Protein AF-A0AAU3UYR4-F1 (afdb_monomer)

Nearest PDB structures (foldseek):
  7ljf-assembly1_F  TM=2.074E-01  e=1.819E+00  Mycobacterium tuberculosis

Solvent-accessible surface area (backbone atoms only — not comparable to full-atom values): 21276 Å² total; per-residue (Å²): 100,91,85,82,86,78,81,93,68,94,47,72,70,57,50,45,38,49,52,40,42,52,48,52,52,55,62,62,65,72,56,62,61,86,75,50,75,86,54,85,71,86,67,92,71,83,71,62,64,65,61,59,49,52,52,52,51,51,51,50,51,53,51,50,51,36,50,50,54,52,53,66,44,54,75,53,62,80,62,85,72,100,79,57,65,64,61,55,52,53,34,52,51,51,50,52,53,50,53,52,51,51,52,52,49,49,51,54,53,48,47,62,56,45,59,73,68,63,77,78,77,84,83,78,80,70,77,70,88,62,95,71,48,46,59,66,79,41,36,70,55,54,48,51,49,52,49,66,41,99,64,48,72,45,81,46,40,65,65,55,77,71,65,58,69,63,51,52,52,54,51,47,51,50,42,50,53,52,58,67,35,65,71,42,43,67,48,102,53,81,59,59,60,45,80,44,79,52,67,65,77,70,51,40,48,56,66,19,50,73,70,60,61,72,90,76,89,82,89,75,94,83,53,69,71,58,56,53,52,51,32,51,49,45,25,55,52,54,58,54,72,71,42,99,73,86,81,88,82,79,79,86,49,39,47,70,52,28,32,57,51,50,52,51,57,34,57,77,65,72,52,78,56,56,67,69,60,46,51,57,48,13,65,74,46,56,42,70,68,59,52,51,48,38,52,54,51,39,53,57,48,43,49,51,33,62,71,66,65,70,43,66,98,82,73,43,58,50,60,50,44,52,50,39,47,45,41,72,77,38,48,69,62,46,52,49,65,71,67,52,62,79,73,59,63,59,55,58,61,63,73,77,109

pLDDT: mean 71.4, std 15.67, range [30.58, 93.94]

Sequence (353 aa):
MSLSNLGVDEGNEGLTNRIEKEFVKQLLHREPPRRVPQSRFRRISTRSVVTSFALTLVQAAVVGLAVWLVHGNFELAAFHGQHRWWVVVLGWMGLIVSVVATLTWLRTALRNYVVSQFSAAGASVTLSKADSTYFDEFLDEIVYFFARIRVDIVILEDLDRFDDPHIFQALRELNTVLNSSRQIRRGRHRRRICFVYAIRDSVFEKLGHDLAEPSNSASTDGTVRAGDAVAAEIVMANRTKFFDLVIPLVPFITHHNARDLLARLLTGAQANVSGDLIDVVARRLPDMRLLTNICNEYMVFTRRLITDKRGVQDLTPDKLFAMVVYKNVHLRDFENMLQAPAASTRSIRRAVT

Foldseek 3Di:
DDDDDDDDDDDLLVLLLVVQVVVVVVLLVPDDCVLQVPAPPPDDDPDPVVVVVVVVVVLVVLLVVLVCLVVVVVVVVVDDDPPCVVSVVVSVVSVVVSVVVVVVVVVVVVCVVVCVPVVPPDPPPVPDPDVDRPCRVCVVNVLSSLLRDVAQEAEAEPPQVSLRLVNLVVVLVSQVSSLPDVSNCPPPDRGHHYYHYDYDLVSLLVVLVVVLDDPDDDDDPDCPVVSVVSSVVSSVVSVVVRDPDDDDDDQPFDLVVLLVVLVVLCVVLVQPEDSVLSSVLSNVDSDPVLSVQLSVVLSVCCCVAPVVVPHDPPDDSHNSSVLSSCCSVPVPVNVCVVVPPPVVVVVVVVVVD

Mean predicted aligned error: 17.41 Å

Radius of gyration: 35.29 Å; Cα contacts (8 Å, |Δi|>4): 221; chains: 1; bounding box: 83×87×96 Å

Structure (mmCIF, N/CA/C/O backbone):
data_AF-A0AAU3UYR4-F1
#
_entry.id   AF-A0AAU3UYR4-F1
#
loop_
_atom_site.group_PDB
_atom_site.id
_atom_site.type_symbol
_atom_site.label_atom_id
_atom_site.label_alt_id
_atom_site.label_comp_id
_atom_site.label_asym_id
_atom_site.label_entity_id
_atom_site.label_seq_id
_atom_site.pdbx_PDB_ins_code
_atom_site.Cartn_x
_atom_site.Cartn_y
_atom_site.Cartn_z
_atom_site.occupancy
_atom_site.B_iso_or_equiv
_atom_site.auth_seq_id
_atom_site.auth_comp_id
_atom_site.auth_asym_id
_atom_site.auth_atom_id
_atom_site.pdbx_PDB_model_num
ATOM 1 N N . MET A 1 1 ? 0.038 -2.110 1.619 1.00 41.94 1 MET A N 1
ATOM 2 C CA . MET A 1 1 ? 1.422 -1.914 1.098 1.00 41.94 1 MET A CA 1
ATOM 3 C C . MET A 1 1 ? 2.194 -1.191 2.205 1.00 41.94 1 MET A C 1
ATOM 5 O O . MET A 1 1 ? 1.920 -0.030 2.427 1.00 41.94 1 MET A O 1
ATOM 9 N N . SER A 1 2 ? 3.036 -1.860 3.011 1.00 30.58 2 SER A N 1
ATOM 10 C CA . SER A 1 2 ? 3.482 -1.296 4.310 1.00 30.58 2 SER A CA 1
ATOM 11 C C . SER A 1 2 ? 4.730 -0.410 4.185 1.00 30.58 2 SER A C 1
ATOM 13 O O . SER A 1 2 ? 5.843 -0.909 4.028 1.00 30.58 2 SER A O 1
ATOM 15 N N . LEU A 1 3 ? 4.554 0.908 4.291 1.00 43.25 3 LEU A N 1
ATOM 16 C CA . LEU A 1 3 ? 5.596 1.935 4.159 1.00 43.25 3 LEU A CA 1
ATOM 17 C C . LEU A 1 3 ? 6.116 2.398 5.543 1.00 43.25 3 LEU A C 1
ATOM 19 O O . LEU A 1 3 ? 5.794 3.487 6.019 1.00 43.25 3 LEU A O 1
ATOM 23 N N . SER A 1 4 ? 6.892 1.551 6.237 1.00 38.97 4 SER A N 1
ATOM 24 C CA . SER A 1 4 ? 7.264 1.760 7.653 1.00 38.97 4 SER A CA 1
ATOM 25 C C . SER A 1 4 ? 8.561 2.541 7.931 1.00 38.97 4 SER A C 1
ATOM 27 O O . SER A 1 4 ? 8.758 2.940 9.074 1.00 38.97 4 SER A O 1
ATOM 29 N N . ASN A 1 5 ? 9.424 2.805 6.941 1.00 44.84 5 ASN A N 1
ATOM 30 C CA . ASN A 1 5 ? 10.806 3.272 7.177 1.00 44.84 5 ASN A CA 1
ATOM 31 C C . ASN A 1 5 ? 11.102 4.687 6.647 1.00 44.84 5 ASN A C 1
ATOM 33 O O . ASN A 1 5 ? 12.017 4.875 5.846 1.00 44.84 5 ASN A O 1
ATOM 37 N N . LEU A 1 6 ? 10.360 5.696 7.100 1.00 51.09 6 LEU A N 1
ATOM 38 C CA . LEU A 1 6 ? 10.632 7.096 6.754 1.00 51.09 6 LEU A CA 1
ATOM 39 C C . LEU A 1 6 ? 11.133 7.854 7.998 1.00 51.09 6 LEU A C 1
ATOM 41 O O . LEU A 1 6 ? 10.363 8.131 8.908 1.00 51.09 6 LEU A O 1
ATOM 45 N N . GLY A 1 7 ? 12.444 8.136 8.052 1.00 43.88 7 GLY A N 1
ATOM 46 C CA . GLY A 1 7 ? 13.067 9.088 8.996 1.00 43.88 7 GLY A CA 1
ATOM 47 C C . GLY A 1 7 ? 12.805 10.549 8.609 1.00 43.88 7 GLY A C 1
ATOM 48 O O . GLY A 1 7 ? 12.372 10.798 7.493 1.00 43.88 7 GLY A O 1
ATOM 49 N N . VAL A 1 8 ? 13.028 11.506 9.501 1.00 43.00 8 VAL A N 1
ATOM 50 C CA . VAL A 1 8 ? 12.671 12.923 9.311 1.00 43.00 8 VAL A CA 1
ATOM 51 C C . VAL A 1 8 ? 13.841 13.675 8.668 1.00 43.00 8 VAL A C 1
ATOM 53 O O . VAL A 1 8 ? 14.912 13.683 9.257 1.00 43.00 8 VAL A O 1
ATOM 56 N N . ASP A 1 9 ? 13.626 14.288 7.501 1.00 42.09 9 ASP A N 1
ATOM 57 C CA . ASP A 1 9 ? 14.454 15.379 6.964 1.00 42.09 9 ASP A CA 1
ATOM 58 C C . ASP A 1 9 ? 13.495 16.460 6.442 1.00 42.09 9 ASP A C 1
ATOM 60 O O . ASP A 1 9 ? 12.481 16.144 5.813 1.00 42.09 9 ASP A O 1
ATOM 64 N N . GLU A 1 10 ? 13.779 17.711 6.795 1.00 47.44 10 GLU A N 1
ATOM 65 C CA . GLU A 1 10 ? 12.900 18.872 6.646 1.00 47.44 10 GLU A CA 1
ATOM 66 C C . GLU A 1 10 ? 12.729 19.300 5.176 1.00 47.44 10 GLU A C 1
ATOM 68 O O . GLU A 1 10 ? 13.697 19.601 4.481 1.00 47.44 10 GLU A O 1
ATOM 73 N N . GLY A 1 11 ? 11.471 19.331 4.722 1.00 52.22 11 GLY A N 1
ATOM 74 C CA . GLY A 1 11 ? 11.027 19.791 3.401 1.00 52.22 11 GLY A CA 1
ATOM 75 C C . GLY A 1 11 ? 9.923 18.888 2.835 1.00 52.22 11 GLY A C 1
ATOM 76 O O . GLY A 1 11 ? 10.155 17.697 2.631 1.00 52.22 11 GLY A O 1
ATOM 77 N N . ASN A 1 12 ? 8.725 19.429 2.568 1.00 54.25 12 ASN A N 1
ATOM 78 C CA . ASN A 1 12 ? 7.593 18.653 2.020 1.00 54.25 12 ASN A CA 1
ATOM 79 C C . ASN A 1 12 ? 7.956 17.969 0.689 1.00 54.25 12 ASN A C 1
ATOM 81 O O . ASN A 1 12 ? 7.663 16.791 0.508 1.00 54.25 12 ASN A O 1
ATOM 85 N N . GLU A 1 13 ? 8.710 18.653 -0.178 1.00 59.81 13 GLU A N 1
ATOM 86 C CA . GLU A 1 13 ? 9.237 18.087 -1.430 1.00 59.81 13 GLU A CA 1
ATOM 87 C C . GLU A 1 13 ? 10.143 16.867 -1.180 1.00 59.81 13 GLU A C 1
ATOM 89 O O . GLU A 1 13 ? 10.113 15.890 -1.928 1.00 59.81 13 GLU A O 1
ATOM 94 N N . GLY A 1 14 ? 10.893 16.859 -0.073 1.00 72.56 14 GLY A N 1
ATOM 95 C CA . GLY A 1 14 ? 11.701 15.717 0.349 1.00 72.56 14 GLY A CA 1
ATOM 96 C C . GLY A 1 14 ? 10.858 14.524 0.804 1.00 72.56 14 GLY A C 1
ATOM 97 O O . GLY A 1 14 ? 11.218 13.378 0.523 1.00 72.56 14 GLY A O 1
ATOM 98 N N . LEU A 1 15 ? 9.727 14.757 1.477 1.00 76.25 15 LEU A N 1
ATOM 99 C CA . LEU A 1 15 ? 8.817 13.693 1.905 1.00 76.25 15 LEU A CA 1
ATOM 100 C C . LEU A 1 15 ? 8.108 13.054 0.706 1.00 76.25 15 LEU A C 1
ATOM 102 O O . LEU A 1 15 ? 8.178 11.829 0.567 1.00 76.25 15 LEU A O 1
ATOM 106 N N . THR A 1 16 ? 7.504 13.857 -0.177 1.00 81.00 16 THR A N 1
ATOM 107 C CA . THR A 1 16 ? 6.809 13.366 -1.377 1.00 81.00 16 THR A CA 1
ATOM 108 C C . THR A 1 16 ? 7.754 12.524 -2.230 1.00 81.00 16 THR A C 1
ATOM 110 O O . THR A 1 16 ? 7.474 11.355 -2.499 1.00 81.00 16 THR A O 1
ATOM 113 N N . ASN A 1 17 ? 8.949 13.044 -2.524 1.00 84.75 17 ASN A N 1
ATOM 114 C CA . ASN A 1 17 ? 9.949 12.354 -3.337 1.00 84.75 17 ASN A CA 1
ATOM 115 C C . ASN A 1 17 ? 10.388 11.013 -2.698 1.00 84.75 17 ASN A C 1
ATOM 117 O O . ASN A 1 17 ? 10.659 10.021 -3.378 1.00 84.75 17 ASN A O 1
ATOM 121 N N . ARG A 1 18 ? 10.410 10.912 -1.362 1.00 81.75 18 ARG A N 1
ATOM 122 C CA . ARG A 1 18 ? 10.702 9.642 -0.669 1.00 81.75 18 ARG A CA 1
ATOM 123 C C . ARG A 1 18 ? 9.552 8.644 -0.746 1.00 81.75 18 ARG A C 1
ATOM 125 O O . ARG A 1 18 ? 9.818 7.447 -0.884 1.00 81.75 18 ARG A O 1
ATOM 132 N N . ILE A 1 19 ? 8.304 9.105 -0.673 1.00 84.12 19 ILE A N 1
ATOM 133 C CA . ILE A 1 19 ? 7.129 8.245 -0.865 1.00 84.12 19 ILE A CA 1
ATOM 134 C C . ILE A 1 19 ? 7.126 7.698 -2.291 1.00 84.12 19 ILE A C 1
ATOM 136 O O . ILE A 1 19 ? 6.966 6.493 -2.486 1.00 84.12 19 ILE A O 1
ATOM 140 N N . GLU A 1 20 ? 7.391 8.549 -3.280 1.00 85.62 20 GLU A N 1
ATOM 141 C CA . GLU A 1 20 ? 7.519 8.139 -4.675 1.00 85.62 20 GLU A CA 1
ATOM 142 C C . GLU A 1 20 ? 8.618 7.101 -4.878 1.00 85.62 20 GLU A C 1
ATOM 144 O O . GLU A 1 20 ? 8.389 6.065 -5.503 1.00 85.62 20 GLU A O 1
ATOM 149 N N . LYS A 1 21 ? 9.800 7.328 -4.296 1.00 85.25 21 LYS A N 1
ATOM 150 C CA . LYS A 1 21 ? 10.904 6.366 -4.334 1.00 85.25 21 LYS A CA 1
ATOM 151 C C . LYS A 1 21 ? 10.481 4.995 -3.820 1.00 85.25 21 LYS A C 1
ATOM 153 O 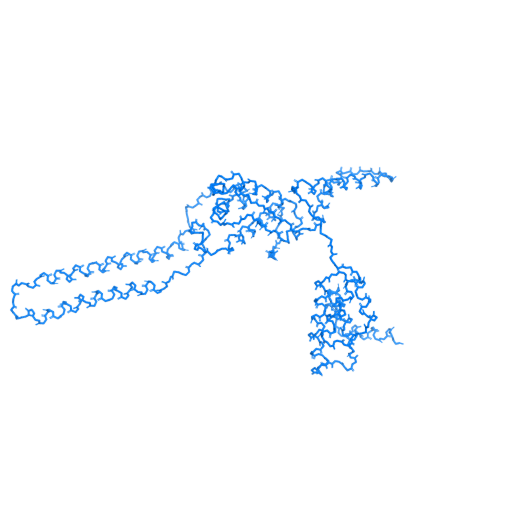O . LYS A 1 21 ? 10.756 3.977 -4.462 1.00 85.25 21 LYS A O 1
ATOM 158 N N . GLU A 1 22 ? 9.846 4.948 -2.651 1.00 83.94 22 GLU A N 1
ATOM 159 C CA . GLU A 1 22 ? 9.399 3.686 -2.065 1.00 83.94 22 GLU A CA 1
ATOM 160 C C . GLU A 1 22 ? 8.267 3.052 -2.882 1.00 83.94 22 GLU A C 1
ATOM 162 O O . GLU A 1 22 ? 8.273 1.834 -3.076 1.00 83.94 22 GLU A O 1
ATOM 167 N N . PHE A 1 23 ? 7.365 3.853 -3.455 1.00 85.94 23 PHE A N 1
ATOM 168 C CA . PHE A 1 23 ? 6.352 3.371 -4.390 1.00 85.94 23 PHE A CA 1
ATOM 169 C C . PHE A 1 23 ? 6.985 2.701 -5.615 1.00 85.94 23 PHE A C 1
ATOM 171 O O . PHE A 1 23 ? 6.685 1.540 -5.901 1.00 85.94 23 PHE A O 1
ATOM 178 N N . VAL A 1 24 ? 7.902 3.384 -6.308 1.00 84.69 24 VAL A N 1
ATOM 179 C CA . VAL A 1 24 ? 8.585 2.866 -7.505 1.00 84.69 24 VAL A CA 1
ATOM 180 C C . VAL A 1 24 ? 9.336 1.581 -7.184 1.00 84.69 24 VAL A C 1
ATOM 182 O O . VAL A 1 24 ? 9.213 0.579 -7.895 1.00 84.69 24 VAL A O 1
ATOM 185 N N . LYS A 1 25 ? 10.081 1.576 -6.077 1.00 82.44 25 LYS A N 1
ATOM 186 C CA . LYS A 1 25 ? 10.836 0.408 -5.625 1.00 82.44 25 LYS A CA 1
ATOM 187 C C . LYS A 1 25 ? 9.921 -0.792 -5.410 1.00 82.44 25 LYS A C 1
ATOM 189 O O . LYS A 1 25 ? 10.212 -1.874 -5.919 1.00 82.44 25 LYS A O 1
ATOM 194 N N . GLN A 1 26 ? 8.816 -0.615 -4.692 1.00 82.56 26 GLN A N 1
ATOM 195 C CA . GLN A 1 26 ? 7.873 -1.695 -4.404 1.00 82.56 26 GLN A CA 1
ATOM 196 C C . GLN A 1 26 ? 7.113 -2.156 -5.655 1.00 82.56 26 GLN A C 1
ATOM 198 O O . GLN A 1 26 ? 6.954 -3.363 -5.856 1.00 82.56 26 GLN A O 1
ATOM 203 N N . LEU A 1 27 ? 6.707 -1.227 -6.527 1.00 84.31 27 LEU A N 1
ATOM 204 C CA . LEU A 1 27 ? 6.033 -1.531 -7.788 1.00 84.31 27 LEU A CA 1
ATOM 205 C C . LEU A 1 27 ? 6.918 -2.400 -8.688 1.00 84.31 27 LEU A C 1
ATOM 207 O O . LEU A 1 27 ? 6.508 -3.474 -9.132 1.00 84.31 27 LEU A O 1
ATOM 211 N N . LEU A 1 28 ? 8.155 -1.963 -8.922 1.00 77.56 28 LEU A N 1
ATOM 212 C CA . LEU A 1 28 ? 9.052 -2.620 -9.863 1.00 77.56 28 LEU A CA 1
ATOM 213 C C . LEU A 1 28 ? 9.601 -3.938 -9.309 1.00 77.56 28 LEU A C 1
ATOM 215 O O . LEU A 1 28 ? 9.739 -4.901 -10.064 1.00 77.56 28 LEU A O 1
ATOM 219 N N . HIS A 1 29 ? 9.857 -4.043 -8.001 1.00 75.75 29 HIS A N 1
ATOM 220 C CA . HIS A 1 29 ? 10.353 -5.283 -7.388 1.00 75.75 29 HIS A CA 1
ATOM 221 C C . HIS A 1 29 ? 9.311 -6.401 -7.266 1.00 75.75 29 HIS A C 1
ATOM 223 O O . HIS A 1 29 ? 9.693 -7.538 -6.982 1.00 75.75 29 HIS A O 1
ATOM 229 N N . ARG A 1 30 ? 8.024 -6.123 -7.507 1.00 77.44 30 ARG A N 1
ATOM 230 C CA . ARG A 1 30 ? 6.958 -7.130 -7.409 1.00 77.44 30 ARG A CA 1
ATOM 231 C C . ARG A 1 30 ? 7.146 -8.308 -8.368 1.00 77.44 30 ARG A C 1
ATOM 233 O O . ARG A 1 30 ? 6.690 -9.411 -8.082 1.00 77.44 30 ARG A O 1
ATOM 240 N N . GLU A 1 31 ? 7.802 -8.091 -9.506 1.00 76.81 31 GLU A N 1
ATOM 241 C CA . GLU A 1 31 ? 7.862 -9.080 -10.586 1.00 76.81 31 GLU A CA 1
ATOM 242 C C . GLU A 1 31 ? 9.278 -9.642 -10.782 1.00 76.81 31 GLU A C 1
ATOM 244 O O . GLU A 1 31 ? 10.273 -8.931 -10.616 1.00 76.81 31 GLU A O 1
ATOM 249 N N . PRO A 1 32 ? 9.424 -10.932 -11.137 1.00 64.12 32 PRO A N 1
ATOM 250 C CA . PRO A 1 32 ? 10.735 -11.528 -11.325 1.00 64.12 32 PRO A CA 1
ATOM 251 C C . PRO A 1 32 ? 11.428 -10.964 -12.581 1.00 64.12 32 PRO A C 1
ATOM 253 O O . PRO A 1 32 ? 10.760 -10.665 -13.577 1.00 64.12 32 PRO A O 1
ATOM 256 N N . PRO A 1 33 ? 12.776 -10.920 -12.615 1.00 65.31 33 PRO A N 1
ATOM 257 C CA . PRO A 1 33 ? 13.544 -10.305 -13.710 1.00 65.31 33 PRO A CA 1
ATOM 258 C C . PRO A 1 33 ? 13.243 -10.906 -15.090 1.00 65.31 33 PRO A C 1
ATOM 260 O O . PRO A 1 33 ? 13.376 -10.249 -16.115 1.00 65.31 33 PRO A O 1
ATOM 263 N N . ARG A 1 34 ? 12.789 -12.167 -15.124 1.00 62.28 34 ARG A N 1
ATOM 264 C CA . ARG A 1 34 ? 12.425 -12.884 -16.354 1.00 62.28 34 ARG A CA 1
ATOM 265 C C . ARG A 1 34 ? 11.253 -12.242 -17.103 1.00 62.28 34 ARG A C 1
ATOM 267 O O . ARG A 1 34 ? 11.169 -12.389 -18.318 1.00 62.28 34 ARG A O 1
ATOM 274 N N . ARG A 1 35 ? 10.339 -11.565 -16.397 1.00 68.88 35 ARG A N 1
ATOM 275 C CA . ARG A 1 35 ? 9.154 -10.930 -16.999 1.00 68.88 35 ARG A CA 1
ATOM 276 C C . ARG A 1 35 ? 9.427 -9.513 -17.505 1.00 68.88 35 ARG A C 1
ATOM 278 O O . ARG A 1 35 ? 8.748 -9.086 -18.433 1.00 68.88 35 ARG A O 1
ATOM 285 N N . VAL A 1 36 ? 10.449 -8.843 -16.969 1.00 69.25 36 VAL A N 1
ATOM 286 C CA . VAL A 1 36 ? 10.882 -7.482 -17.341 1.00 69.25 36 VAL A CA 1
ATOM 287 C C . VAL A 1 36 ? 12.398 -7.443 -17.605 1.00 69.25 36 VAL A C 1
ATOM 289 O O . VAL A 1 36 ? 13.153 -6.829 -16.856 1.00 69.25 36 VAL A O 1
ATOM 292 N N . PRO A 1 37 ? 12.885 -8.124 -18.660 1.00 58.12 37 PRO A N 1
ATOM 293 C CA . PRO A 1 37 ? 14.319 -8.335 -18.874 1.00 58.12 37 PRO A CA 1
ATOM 294 C C . PRO A 1 37 ? 15.105 -7.066 -19.238 1.00 58.12 37 PRO A C 1
ATOM 296 O O . PRO A 1 37 ? 16.322 -7.064 -19.093 1.00 58.12 37 PRO A O 1
ATOM 299 N N . GLN A 1 38 ? 14.439 -6.010 -19.720 1.00 63.66 38 GLN A N 1
ATOM 300 C CA . GLN A 1 38 ? 15.082 -4.742 -20.103 1.00 63.66 38 GLN A CA 1
ATOM 301 C C . GLN A 1 38 ? 14.994 -3.669 -19.006 1.00 63.66 38 GLN A C 1
ATOM 303 O O . GLN A 1 38 ? 15.339 -2.519 -19.255 1.00 63.66 38 GLN A O 1
ATOM 308 N N . SER A 1 39 ? 14.563 -4.053 -17.800 1.00 65.69 39 SER A N 1
ATOM 309 C CA . SER A 1 39 ? 14.498 -3.169 -16.635 1.00 65.69 39 SER A CA 1
ATOM 310 C C . SER A 1 39 ? 15.890 -2.693 -16.212 1.00 65.69 39 SER A C 1
ATOM 312 O O . SER A 1 39 ? 16.778 -3.519 -15.978 1.00 65.69 39 SER A O 1
ATOM 314 N N . ARG A 1 40 ? 16.067 -1.383 -15.998 1.00 60.28 40 ARG A N 1
ATOM 315 C CA . ARG A 1 40 ? 17.297 -0.776 -15.446 1.00 60.28 40 ARG A CA 1
ATOM 316 C C . ARG A 1 40 ? 17.574 -1.218 -14.006 1.00 60.28 40 ARG A C 1
ATOM 318 O O . ARG A 1 40 ? 18.725 -1.185 -13.567 1.00 60.28 40 ARG A O 1
ATOM 325 N N . PHE A 1 41 ? 16.555 -1.678 -13.272 1.00 55.34 41 PHE A N 1
ATOM 326 C CA . PHE A 1 41 ? 16.744 -2.225 -11.928 1.00 55.34 41 PHE A CA 1
ATOM 327 C C . PHE A 1 41 ? 17.498 -3.548 -11.981 1.00 55.34 41 PHE A C 1
ATOM 329 O O . PHE A 1 41 ? 16.972 -4.587 -12.392 1.00 55.34 41 PHE A O 1
ATOM 336 N N . ARG A 1 42 ? 18.741 -3.505 -11.500 1.00 46.66 42 ARG A N 1
ATOM 337 C CA . ARG A 1 42 ? 19.628 -4.657 -11.365 1.00 46.66 42 ARG A CA 1
ATOM 338 C C . ARG A 1 42 ? 19.126 -5.562 -10.238 1.00 46.66 42 ARG A C 1
ATOM 340 O O . ARG A 1 42 ? 19.584 -5.503 -9.104 1.00 46.66 42 ARG A O 1
ATOM 347 N N . ARG A 1 43 ? 18.147 -6.405 -10.549 1.00 53.72 43 ARG A N 1
ATOM 348 C CA . ARG A 1 43 ? 17.676 -7.468 -9.655 1.00 53.72 43 ARG A CA 1
ATOM 349 C C . ARG A 1 43 ? 18.679 -8.615 -9.704 1.00 53.72 43 ARG A C 1
ATOM 351 O O . ARG A 1 43 ? 19.138 -8.987 -10.783 1.00 53.72 43 ARG A O 1
ATOM 358 N N . ILE A 1 44 ? 19.029 -9.174 -8.548 1.00 43.28 44 ILE A N 1
ATOM 359 C CA . ILE A 1 44 ? 19.975 -10.291 -8.466 1.00 43.28 44 ILE A CA 1
ATOM 360 C C . ILE A 1 44 ? 19.345 -11.492 -9.183 1.00 43.28 44 ILE A C 1
ATOM 362 O O . ILE A 1 44 ? 18.468 -12.163 -8.647 1.00 43.28 44 ILE A O 1
ATOM 366 N N . SER A 1 45 ? 19.763 -11.750 -10.423 1.00 45.59 45 SER A N 1
ATOM 367 C CA . SER A 1 45 ? 19.465 -13.004 -11.104 1.00 45.59 45 SER A CA 1
ATOM 368 C C . SER A 1 45 ? 20.632 -13.945 -10.856 1.00 45.59 45 SER A C 1
ATOM 370 O O . SER A 1 45 ? 21.754 -13.667 -11.288 1.00 45.59 45 SER A O 1
ATOM 372 N N . THR A 1 46 ? 20.387 -15.059 -10.178 1.00 44.59 46 THR A N 1
ATOM 373 C CA . THR A 1 46 ? 21.369 -16.133 -10.096 1.00 44.59 46 THR A CA 1
ATOM 374 C C . THR A 1 46 ? 21.500 -16.738 -11.491 1.00 44.59 46 THR A C 1
ATOM 376 O O . THR A 1 46 ? 20.617 -17.429 -11.998 1.00 44.59 46 THR A O 1
ATOM 379 N N . ARG A 1 47 ? 22.593 -16.405 -12.181 1.00 51.91 47 ARG A N 1
ATOM 380 C CA . ARG A 1 47 ? 22.971 -17.127 -13.396 1.00 51.91 47 ARG A CA 1
ATOM 381 C C . ARG A 1 47 ? 23.250 -18.565 -12.963 1.00 51.91 47 ARG A C 1
ATOM 383 O O . ARG A 1 47 ? 23.933 -18.767 -11.961 1.00 51.91 47 ARG A O 1
ATOM 390 N N . SER A 1 48 ? 22.690 -19.550 -13.658 1.00 51.16 48 SER A N 1
ATOM 391 C CA . SER A 1 48 ? 22.847 -20.957 -13.294 1.00 51.16 48 SER A CA 1
ATOM 392 C C . SER A 1 48 ? 24.327 -21.331 -13.313 1.00 51.16 48 SER A C 1
ATOM 394 O O . SER A 1 48 ? 24.919 -21.503 -14.378 1.00 51.16 48 SER A O 1
ATOM 396 N N . VAL A 1 49 ? 24.915 -21.480 -12.122 1.00 57.97 49 VAL A N 1
ATOM 397 C CA . VAL A 1 49 ? 26.290 -21.971 -11.914 1.00 57.97 49 VAL A CA 1
ATOM 398 C C . VAL A 1 49 ? 26.509 -23.275 -12.687 1.00 57.97 49 VAL A C 1
ATOM 400 O O . VAL A 1 49 ? 27.577 -23.487 -13.245 1.00 57.97 49 VAL A O 1
ATOM 403 N N . VAL A 1 50 ? 25.449 -24.073 -12.834 1.00 57.88 50 VAL A N 1
ATOM 404 C CA . VAL A 1 50 ? 25.391 -25.303 -13.632 1.00 57.88 50 VAL A CA 1
ATOM 405 C C . VAL A 1 50 ? 25.794 -25.090 -15.095 1.00 57.88 50 VAL A C 1
ATOM 407 O O . VAL A 1 50 ? 26.520 -25.906 -15.645 1.00 57.88 50 VAL A O 1
ATOM 410 N N . THR A 1 51 ? 25.376 -23.995 -15.737 1.00 64.31 51 THR A N 1
ATOM 411 C CA . THR A 1 51 ? 25.703 -23.739 -17.151 1.00 64.31 51 THR A CA 1
ATOM 412 C C . THR A 1 51 ? 27.165 -23.337 -17.314 1.00 64.31 51 THR A C 1
ATOM 414 O O . THR A 1 51 ? 27.823 -23.784 -18.249 1.00 64.31 51 THR A O 1
ATOM 417 N N . SER A 1 52 ? 27.695 -22.544 -16.379 1.00 65.12 52 SER A N 1
ATOM 418 C CA . SER A 1 52 ? 29.124 -22.217 -16.341 1.00 65.12 52 SER A CA 1
ATOM 419 C C . SER A 1 52 ? 29.973 -23.457 -16.044 1.00 65.12 52 SER A C 1
ATOM 421 O O . SER A 1 52 ? 30.993 -23.655 -16.693 1.00 65.12 52 SER A O 1
ATOM 423 N N . PHE A 1 53 ? 29.522 -24.318 -15.125 1.00 63.78 53 PHE A N 1
ATOM 424 C CA . PHE A 1 53 ? 30.194 -25.566 -14.758 1.00 63.78 53 PHE A CA 1
ATOM 425 C C . PHE A 1 53 ? 30.198 -26.586 -15.907 1.00 63.78 53 PHE A C 1
ATOM 427 O O . PHE A 1 53 ? 31.221 -27.206 -16.193 1.00 63.78 53 PHE A O 1
ATOM 434 N N . ALA A 1 54 ? 29.078 -26.718 -16.624 1.00 71.69 54 ALA A N 1
ATOM 435 C CA . ALA A 1 54 ? 28.991 -27.559 -17.814 1.00 71.69 54 ALA A CA 1
ATOM 436 C C . ALA A 1 54 ? 29.956 -27.080 -18.910 1.00 71.69 54 ALA A C 1
ATOM 438 O O . ALA A 1 54 ? 30.644 -27.892 -19.522 1.00 71.69 54 ALA A O 1
ATOM 439 N N . LEU A 1 55 ? 30.069 -25.763 -19.113 1.00 73.50 55 LEU A N 1
ATOM 440 C CA . LEU A 1 55 ? 30.989 -25.194 -20.098 1.00 73.50 55 LEU A CA 1
ATOM 441 C C . LEU A 1 55 ? 32.461 -25.467 -19.738 1.00 73.50 55 LEU A C 1
ATOM 443 O O . LEU A 1 55 ? 33.247 -25.833 -20.611 1.00 73.50 55 LEU A O 1
ATOM 447 N N . THR A 1 56 ? 32.829 -25.342 -18.456 1.00 75.69 56 THR A N 1
ATOM 448 C CA . THR A 1 56 ? 34.189 -25.653 -17.984 1.00 75.69 56 THR A CA 1
ATOM 449 C C . THR A 1 56 ? 34.513 -27.141 -18.090 1.00 75.69 56 THR A C 1
ATOM 451 O O . THR A 1 56 ? 35.633 -27.496 -18.447 1.00 75.69 56 THR A O 1
ATOM 454 N N . LEU A 1 57 ? 33.532 -28.017 -17.845 1.00 75.56 57 LEU A N 1
ATOM 455 C CA . LEU A 1 57 ? 33.693 -29.464 -18.000 1.00 75.56 57 LEU A CA 1
ATOM 456 C C . LEU A 1 57 ? 33.948 -29.838 -19.469 1.00 75.56 57 LEU A C 1
ATOM 458 O O . LEU A 1 57 ? 34.841 -30.631 -19.758 1.00 75.56 57 LEU A O 1
ATOM 462 N N . VAL A 1 58 ? 33.208 -29.226 -20.402 1.00 80.31 58 VAL A N 1
ATOM 463 C CA . VAL A 1 58 ? 33.399 -29.430 -21.847 1.00 80.31 58 VAL A CA 1
ATOM 464 C C . VAL A 1 58 ? 34.781 -28.946 -22.289 1.00 80.31 58 VAL A C 1
ATOM 466 O O . VAL A 1 58 ? 35.467 -29.657 -23.020 1.00 80.31 58 VAL A O 1
ATOM 469 N N . GLN A 1 59 ? 35.237 -27.785 -21.810 1.00 71.25 59 GLN A N 1
ATOM 470 C CA . GLN A 1 59 ? 36.599 -27.312 -22.083 1.00 71.25 59 GLN A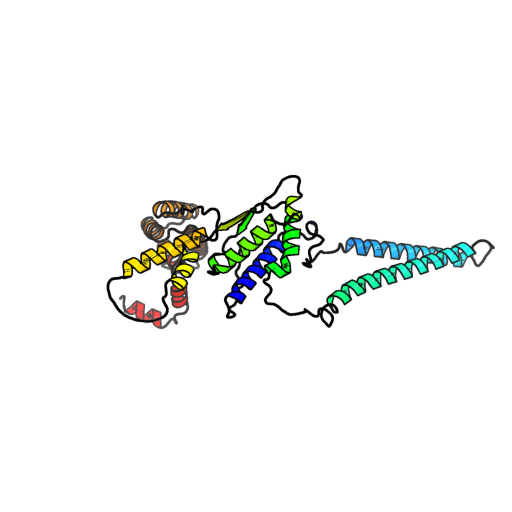 CA 1
ATOM 471 C C . GLN A 1 59 ? 37.669 -28.272 -21.549 1.00 71.25 59 GLN A C 1
ATOM 473 O O . GLN A 1 59 ? 38.602 -28.602 -22.280 1.00 71.25 59 GLN A O 1
ATOM 478 N N . ALA A 1 60 ? 37.526 -28.752 -20.311 1.00 76.75 60 ALA A N 1
ATOM 479 C CA . ALA A 1 60 ? 38.458 -29.711 -19.725 1.00 76.75 60 ALA A CA 1
ATOM 480 C C . ALA A 1 60 ? 38.503 -31.025 -20.525 1.00 76.75 60 ALA A C 1
ATOM 482 O O . ALA A 1 60 ? 39.585 -31.556 -20.766 1.00 76.75 60 ALA A O 1
ATOM 483 N N . ALA A 1 61 ? 37.352 -31.505 -21.006 1.00 79.94 61 ALA A N 1
ATOM 484 C CA . ALA A 1 61 ? 37.270 -32.695 -21.848 1.00 79.94 61 ALA A CA 1
ATOM 485 C C . ALA A 1 61 ? 37.971 -32.506 -23.206 1.00 79.94 61 ALA A C 1
ATOM 487 O O . ALA A 1 61 ? 38.697 -33.395 -23.643 1.00 79.94 61 ALA A O 1
ATOM 488 N N . VAL A 1 62 ? 37.814 -31.342 -23.852 1.00 78.62 62 VAL A N 1
ATOM 489 C CA . VAL A 1 62 ? 38.489 -31.027 -25.128 1.00 78.62 62 VAL A CA 1
ATOM 490 C C . VAL A 1 62 ? 40.008 -30.962 -24.953 1.00 78.62 62 VAL A C 1
ATOM 492 O O . VAL A 1 62 ? 40.744 -31.517 -25.767 1.00 78.62 62 VAL A O 1
ATOM 495 N N . VAL A 1 63 ? 40.488 -30.329 -23.877 1.00 75.50 63 VAL A N 1
ATOM 496 C CA . VAL A 1 63 ? 41.926 -30.265 -23.569 1.00 75.50 63 VAL A CA 1
ATOM 497 C C . VAL A 1 63 ? 42.473 -31.651 -23.237 1.00 75.50 63 VAL A C 1
ATOM 499 O O . VAL A 1 63 ? 43.510 -32.036 -23.771 1.00 75.50 63 VAL A O 1
ATOM 502 N N . GLY A 1 64 ? 41.762 -32.425 -22.413 1.00 75.88 64 GLY A N 1
ATOM 503 C CA . GLY A 1 64 ? 42.138 -33.799 -22.084 1.00 75.88 64 GLY A CA 1
ATOM 504 C C . GLY A 1 64 ? 42.226 -34.693 -23.323 1.00 75.88 64 GLY A C 1
ATOM 505 O O . GLY A 1 64 ? 43.198 -35.428 -23.475 1.00 75.88 64 GLY A O 1
ATOM 506 N N . LEU A 1 65 ? 41.271 -34.570 -24.251 1.00 79.69 65 LEU A N 1
ATOM 507 C CA . LEU A 1 65 ? 41.280 -35.297 -25.522 1.00 79.69 65 LEU A CA 1
ATOM 508 C C . LEU A 1 65 ? 42.467 -34.893 -26.405 1.00 79.69 65 LEU A C 1
ATOM 510 O O . LEU A 1 65 ? 43.124 -35.760 -26.976 1.00 79.69 65 LEU A O 1
ATOM 514 N N . ALA A 1 66 ? 42.772 -33.596 -26.498 1.00 73.44 66 ALA A N 1
ATOM 515 C CA . ALA A 1 66 ? 43.921 -33.109 -27.257 1.00 73.44 66 ALA A CA 1
ATOM 516 C C . ALA A 1 66 ? 45.247 -33.635 -26.680 1.00 73.44 66 ALA A C 1
ATOM 518 O O . ALA A 1 66 ? 46.100 -34.099 -27.433 1.00 73.44 66 ALA A O 1
ATOM 519 N N . VAL A 1 67 ? 45.402 -33.632 -25.351 1.00 74.94 67 VAL A N 1
ATOM 520 C CA . VAL A 1 67 ? 46.594 -34.168 -24.674 1.00 74.94 67 VAL A CA 1
ATOM 521 C C . VAL A 1 67 ? 46.704 -35.681 -24.862 1.00 74.94 67 VAL A C 1
ATOM 523 O O . VAL A 1 67 ? 47.783 -36.161 -25.197 1.00 74.94 67 VAL A O 1
ATOM 526 N N . TRP A 1 68 ? 45.607 -36.431 -24.714 1.00 74.44 68 TRP A N 1
ATOM 527 C CA . TRP A 1 68 ? 45.592 -37.880 -24.939 1.00 74.44 68 TRP A CA 1
ATOM 528 C C . TRP A 1 68 ? 45.968 -38.239 -26.381 1.00 74.44 68 TRP A C 1
ATOM 530 O O . TRP A 1 68 ? 46.804 -39.116 -26.596 1.00 74.44 68 TRP A O 1
ATOM 540 N N . LEU A 1 69 ? 45.428 -37.513 -27.367 1.00 70.75 69 LEU A N 1
ATOM 541 C CA . LEU A 1 69 ? 45.797 -37.684 -28.771 1.00 70.75 69 LEU A CA 1
ATOM 542 C C . LEU A 1 69 ? 47.275 -37.363 -29.007 1.00 70.75 69 LEU A C 1
ATOM 544 O O . LEU A 1 69 ? 47.939 -38.102 -29.723 1.00 70.75 69 LEU A O 1
ATOM 548 N N . VAL A 1 70 ? 47.828 -36.302 -28.417 1.00 68.50 70 VAL A N 1
ATOM 549 C CA . VAL A 1 70 ? 49.251 -35.970 -28.595 1.00 68.50 70 VAL A CA 1
ATOM 550 C C . VAL A 1 70 ? 50.151 -37.004 -27.913 1.00 68.50 70 VAL A C 1
ATOM 552 O O . VAL A 1 70 ? 51.094 -37.475 -28.540 1.00 68.50 70 VAL A O 1
ATOM 555 N N . HIS A 1 71 ? 49.847 -37.414 -26.679 1.00 65.81 71 HIS A N 1
ATOM 556 C CA . HIS A 1 71 ? 50.680 -38.339 -25.903 1.00 65.81 71 HIS A CA 1
ATOM 557 C C . HIS A 1 71 ? 50.624 -39.776 -26.445 1.00 65.81 71 HIS A C 1
ATOM 559 O O . HIS A 1 71 ? 51.666 -40.386 -26.670 1.00 65.81 71 HIS A O 1
ATOM 565 N N . GLY A 1 72 ? 49.428 -40.284 -26.772 1.00 63.59 72 GLY A N 1
ATOM 566 C CA . GLY A 1 72 ? 49.255 -41.611 -27.379 1.00 63.59 72 GLY A CA 1
ATOM 567 C C . GLY A 1 72 ? 49.850 -41.719 -28.787 1.00 63.59 72 GLY A C 1
ATOM 568 O O . GLY A 1 72 ? 50.212 -42.804 -29.237 1.00 63.59 72 GLY A O 1
ATOM 569 N N . ASN A 1 73 ? 50.011 -40.589 -29.484 1.00 58.44 73 ASN A N 1
ATOM 570 C CA . ASN A 1 73 ? 50.727 -40.549 -30.755 1.00 58.44 73 ASN A CA 1
ATOM 571 C C . ASN A 1 73 ? 52.236 -40.317 -30.605 1.00 58.44 73 ASN A C 1
ATOM 573 O O . ASN A 1 73 ? 52.964 -40.674 -31.526 1.00 58.44 73 ASN A O 1
ATOM 577 N N . PHE A 1 74 ? 52.710 -39.761 -29.487 1.00 56.59 74 PHE A N 1
ATOM 578 C CA . PHE A 1 74 ? 54.129 -39.485 -29.254 1.00 56.59 74 PHE A CA 1
ATOM 579 C C . PHE A 1 74 ? 54.935 -40.776 -29.052 1.00 56.59 74 PHE A C 1
ATOM 581 O O . PHE A 1 74 ? 55.987 -40.930 -29.668 1.00 56.59 74 PHE A O 1
ATOM 588 N N . GLU A 1 75 ? 54.410 -41.753 -28.302 1.00 52.06 75 GLU A N 1
ATOM 589 C CA . GLU A 1 75 ? 55.093 -43.047 -28.113 1.00 52.06 75 GLU A CA 1
ATOM 590 C C . GLU A 1 75 ? 55.083 -43.927 -29.376 1.00 52.06 75 GLU A C 1
ATOM 592 O O . GLU A 1 75 ? 56.054 -44.627 -29.653 1.00 52.06 75 GLU A O 1
ATOM 597 N N . LEU A 1 76 ? 54.044 -43.836 -30.217 1.00 50.12 76 LEU A N 1
ATOM 598 C CA . LEU A 1 76 ? 53.982 -44.552 -31.500 1.00 50.12 76 LEU A CA 1
ATOM 599 C C . LEU A 1 76 ? 54.602 -43.788 -32.685 1.00 50.12 76 LEU A C 1
ATOM 601 O O . LEU A 1 76 ? 54.616 -44.323 -33.790 1.00 50.12 76 LEU A O 1
ATOM 605 N N . ALA A 1 77 ? 55.061 -42.543 -32.523 1.00 48.59 77 ALA A N 1
ATOM 606 C CA . ALA A 1 77 ? 55.730 -41.787 -33.592 1.00 48.59 77 ALA A CA 1
ATOM 607 C C . ALA A 1 77 ? 57.237 -42.076 -33.676 1.00 48.59 77 ALA A C 1
ATOM 609 O O . ALA A 1 77 ? 57.863 -41.736 -34.679 1.00 48.59 77 ALA A O 1
ATOM 610 N N . ALA A 1 78 ? 57.809 -42.745 -32.669 1.00 52.34 78 ALA A N 1
ATOM 611 C CA . ALA A 1 78 ? 59.200 -43.186 -32.700 1.00 52.34 78 ALA A CA 1
ATOM 612 C C . ALA A 1 78 ? 59.454 -44.306 -33.731 1.00 52.34 78 ALA A C 1
ATOM 614 O O . ALA A 1 78 ? 60.594 -44.500 -34.139 1.00 52.34 78 ALA A O 1
ATOM 615 N N . PHE A 1 79 ? 58.413 -45.009 -34.203 1.00 52.62 79 PHE A N 1
ATOM 616 C CA . PHE A 1 79 ? 58.542 -46.081 -35.193 1.00 52.62 79 PHE A CA 1
ATOM 617 C C . PHE A 1 79 ? 57.425 -46.022 -36.259 1.00 52.62 79 PHE A C 1
ATOM 619 O O . PHE A 1 79 ? 56.282 -46.388 -36.017 1.00 52.62 79 PHE A O 1
ATOM 626 N N . HIS A 1 80 ? 57.815 -45.593 -37.467 1.00 49.44 80 HIS A N 1
ATOM 627 C CA . HIS A 1 80 ? 57.129 -45.699 -38.769 1.00 49.44 80 HIS A CA 1
ATOM 628 C C . HIS A 1 80 ? 55.846 -44.878 -39.062 1.00 49.44 80 HIS A C 1
ATOM 630 O O . HIS A 1 80 ? 54.747 -45.173 -38.601 1.00 49.44 80 HIS A O 1
ATOM 636 N N . GLY A 1 81 ? 55.974 -43.934 -40.014 1.00 53.31 81 GLY A N 1
ATOM 637 C CA . GLY A 1 81 ? 54.887 -43.510 -40.916 1.00 53.31 81 GLY A CA 1
ATOM 638 C C . GLY A 1 81 ? 54.846 -42.011 -41.261 1.00 53.31 81 GLY A C 1
ATOM 639 O O . GLY A 1 81 ? 54.431 -41.195 -40.444 1.00 53.31 81 GLY A O 1
ATOM 640 N N . GLN A 1 82 ? 55.166 -41.657 -42.514 1.00 59.22 82 GLN A N 1
ATOM 641 C CA . GLN A 1 82 ? 55.206 -40.292 -43.088 1.00 59.22 82 GLN A CA 1
ATOM 642 C C . GLN A 1 82 ? 53.861 -39.511 -43.135 1.00 59.22 82 GLN A C 1
ATOM 644 O O . GLN A 1 82 ? 53.815 -38.414 -43.685 1.00 59.22 82 GLN A O 1
ATOM 649 N N . HIS A 1 83 ? 52.768 -39.997 -42.532 1.00 56.50 83 HIS A N 1
ATOM 650 C CA . HIS A 1 83 ? 51.427 -39.395 -42.672 1.00 56.50 83 HIS A CA 1
ATOM 651 C C . HIS A 1 83 ? 50.733 -38.973 -41.363 1.00 56.50 83 HIS A C 1
ATOM 653 O O . HIS A 1 83 ? 49.517 -38.816 -41.353 1.00 56.50 83 HIS A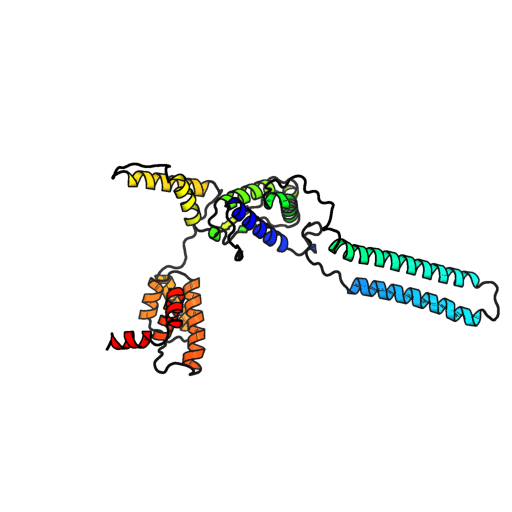 O 1
ATOM 659 N N . ARG A 1 84 ? 51.453 -38.739 -40.256 1.00 62.62 84 ARG A N 1
ATOM 660 C CA . ARG A 1 84 ? 50.836 -38.374 -38.951 1.00 62.62 84 ARG A CA 1
ATOM 661 C C . ARG A 1 84 ? 50.992 -36.907 -38.522 1.00 62.62 84 ARG A C 1
ATOM 663 O O . ARG A 1 84 ? 50.485 -36.527 -37.470 1.00 62.62 84 ARG A O 1
ATOM 670 N N . TRP A 1 85 ? 51.618 -36.058 -39.343 1.00 67.75 85 TRP A N 1
ATOM 671 C CA . TRP A 1 85 ? 51.848 -34.638 -39.021 1.00 67.75 85 TRP A CA 1
ATOM 672 C C . TRP A 1 85 ? 50.549 -33.832 -38.844 1.00 67.75 85 TRP A C 1
ATOM 674 O O . TRP A 1 85 ? 50.478 -32.950 -37.990 1.00 67.75 85 TRP A O 1
ATOM 684 N N . TRP A 1 86 ? 49.492 -34.175 -39.586 1.00 67.94 86 TRP A N 1
ATOM 685 C CA . TRP A 1 86 ? 48.193 -33.499 -39.497 1.00 67.94 86 TRP A CA 1
ATOM 686 C C . TRP A 1 86 ? 47.526 -33.676 -38.124 1.00 67.94 86 TRP A C 1
ATOM 688 O O . TRP A 1 86 ? 46.850 -32.764 -37.657 1.00 67.94 86 TRP A O 1
ATOM 698 N N . VAL A 1 87 ? 47.766 -34.797 -37.432 1.00 71.06 87 VAL A N 1
ATOM 699 C CA . VAL A 1 87 ? 47.223 -35.047 -36.083 1.00 71.06 87 VAL A CA 1
ATOM 700 C C . VAL A 1 87 ? 47.855 -34.104 -35.059 1.00 71.06 87 VAL A C 1
ATOM 702 O O . VAL A 1 87 ? 47.167 -33.570 -34.191 1.00 71.06 87 VAL A O 1
ATOM 705 N N . VAL A 1 88 ? 49.156 -33.834 -35.203 1.00 70.44 88 VAL A N 1
ATOM 706 C CA . VAL A 1 88 ? 49.882 -32.868 -34.367 1.00 70.44 88 VAL A CA 1
ATOM 707 C C . VAL A 1 88 ? 49.367 -31.448 -34.619 1.00 70.44 88 VAL A C 1
ATOM 709 O O . VAL A 1 88 ? 49.125 -30.705 -33.670 1.00 70.44 88 VAL A O 1
ATOM 712 N N . VAL A 1 89 ? 49.122 -31.086 -35.883 1.00 73.50 89 VAL A N 1
ATOM 713 C CA . VAL A 1 89 ? 48.550 -29.778 -36.256 1.00 73.50 89 VAL A CA 1
ATOM 714 C C . VAL A 1 89 ? 47.139 -29.593 -35.687 1.00 73.50 89 VAL A C 1
ATOM 716 O O . VAL A 1 89 ? 46.840 -28.532 -35.138 1.00 73.50 89 VAL A O 1
ATOM 719 N N . LEU A 1 90 ? 46.283 -30.619 -35.745 1.00 72.56 90 LEU A N 1
ATOM 720 C CA . LEU A 1 90 ? 44.952 -30.576 -35.130 1.00 72.56 90 LEU A CA 1
ATOM 721 C C . LEU A 1 90 ? 45.022 -30.444 -33.600 1.00 72.56 90 LEU A C 1
ATOM 723 O O . LEU A 1 90 ? 44.223 -29.708 -33.022 1.00 72.56 90 LEU A O 1
ATOM 727 N N . GLY A 1 91 ? 45.997 -31.090 -32.952 1.00 73.56 91 GLY A N 1
ATOM 728 C CA . GLY A 1 91 ? 46.242 -30.949 -31.513 1.00 73.56 91 GLY A CA 1
ATOM 729 C C . GLY A 1 91 ? 46.596 -29.514 -31.111 1.00 73.56 91 GLY A C 1
ATOM 730 O O . GLY A 1 91 ? 45.987 -28.955 -30.196 1.00 73.56 91 GLY A O 1
ATOM 731 N N . TRP A 1 92 ? 47.514 -28.875 -31.844 1.00 74.31 92 TRP A N 1
ATOM 732 C CA . TRP A 1 92 ? 47.864 -27.465 -31.628 1.00 74.31 92 TRP A CA 1
ATOM 733 C C . TRP A 1 92 ? 46.696 -26.517 -31.912 1.00 74.31 92 TRP A C 1
ATOM 735 O O . TRP A 1 92 ? 46.478 -25.572 -31.154 1.00 74.31 92 TRP A O 1
ATOM 745 N N . MET A 1 93 ? 45.901 -26.785 -32.950 1.00 75.88 93 MET A N 1
ATOM 746 C CA . MET A 1 93 ? 44.709 -25.990 -33.257 1.00 75.88 93 MET A CA 1
ATOM 747 C C . MET A 1 93 ? 43.657 -26.092 -32.140 1.00 75.88 93 MET A C 1
ATOM 749 O O . MET A 1 93 ? 43.119 -25.069 -31.714 1.00 75.88 93 MET A O 1
ATOM 753 N N . GLY A 1 94 ? 43.438 -27.289 -31.584 1.00 76.19 94 GLY A N 1
ATOM 754 C CA . GLY A 1 94 ? 42.566 -27.494 -30.422 1.00 76.19 94 GLY A CA 1
ATOM 755 C C . GLY A 1 94 ? 43.038 -26.743 -29.172 1.00 76.19 94 GLY A C 1
ATOM 756 O O . GLY A 1 94 ? 42.227 -26.141 -28.464 1.00 76.19 94 GLY A O 1
ATOM 757 N N . LEU A 1 95 ? 44.353 -26.702 -28.931 1.00 77.06 95 LEU A N 1
ATOM 758 C CA . LEU A 1 95 ? 44.940 -25.940 -27.827 1.00 77.06 95 LEU A CA 1
ATOM 759 C C . LEU A 1 95 ? 44.739 -24.428 -28.009 1.00 77.06 95 LEU A C 1
ATOM 761 O O . LEU A 1 95 ? 44.321 -23.755 -27.069 1.00 77.06 95 LEU A O 1
ATOM 765 N N . ILE A 1 96 ? 44.947 -23.903 -29.220 1.00 77.88 96 ILE A N 1
ATOM 766 C CA . ILE A 1 96 ? 44.709 -22.486 -29.539 1.00 77.88 96 ILE A CA 1
ATOM 767 C C . ILE A 1 96 ? 43.235 -22.120 -29.325 1.00 77.88 96 ILE A C 1
ATOM 769 O O . ILE A 1 96 ? 42.942 -21.116 -28.677 1.00 77.88 96 ILE A O 1
ATOM 773 N N . VAL A 1 97 ? 42.298 -22.944 -29.806 1.00 79.06 97 VAL A N 1
ATOM 774 C CA . VAL A 1 97 ? 40.856 -22.720 -29.606 1.00 79.06 97 VAL A CA 1
ATOM 775 C C . VAL A 1 97 ? 40.500 -22.714 -28.116 1.00 79.06 97 VAL A C 1
ATOM 777 O O . VAL A 1 97 ? 39.743 -21.849 -27.673 1.00 79.06 97 VAL A O 1
ATOM 780 N N . SER A 1 98 ? 41.083 -23.620 -27.324 1.00 77.44 98 SER A N 1
ATOM 781 C CA . SER A 1 98 ? 40.891 -23.650 -25.870 1.00 77.44 98 SER A CA 1
ATOM 782 C C . SER A 1 98 ? 41.418 -22.382 -25.190 1.00 77.44 98 SER A C 1
ATOM 784 O O . SER A 1 98 ? 40.703 -21.772 -24.397 1.00 77.44 98 SER A O 1
ATOM 786 N N . VAL A 1 99 ? 42.616 -21.914 -25.560 1.00 81.19 99 VAL A N 1
ATOM 787 C CA . VAL A 1 99 ? 43.201 -20.662 -25.044 1.00 81.19 99 VAL A CA 1
ATOM 788 C C . VAL A 1 99 ? 42.342 -19.446 -25.411 1.00 81.19 99 VAL A C 1
ATOM 790 O O . VAL A 1 99 ? 42.079 -18.589 -24.572 1.00 81.19 99 VAL A O 1
ATOM 793 N N . VAL A 1 100 ? 41.833 -19.366 -26.642 1.00 80.88 100 VAL A N 1
ATOM 794 C CA . VAL A 1 100 ? 40.927 -18.279 -27.051 1.00 80.88 100 VAL A CA 1
ATOM 795 C C . VAL A 1 100 ? 39.608 -18.339 -26.269 1.00 80.88 100 VAL A C 1
ATOM 797 O O . VAL A 1 100 ? 39.084 -17.309 -25.831 1.00 80.88 100 VAL A O 1
ATOM 800 N N . ALA A 1 101 ? 39.071 -19.536 -26.033 1.00 77.12 101 ALA A N 1
ATOM 801 C CA . ALA A 1 101 ? 37.848 -19.726 -25.262 1.00 77.12 101 ALA A CA 1
ATOM 802 C C . ALA A 1 101 ? 38.032 -19.381 -23.767 1.00 77.12 101 ALA A C 1
ATOM 804 O O . ALA A 1 101 ? 37.145 -18.775 -23.163 1.00 77.12 101 ALA A O 1
ATOM 805 N N . THR A 1 102 ? 39.183 -19.690 -23.162 1.00 77.50 102 THR A N 1
ATOM 806 C CA . THR A 1 102 ? 39.494 -19.289 -21.778 1.00 77.50 102 THR A CA 1
ATOM 807 C C . THR A 1 102 ? 39.743 -17.787 -21.663 1.00 77.50 102 THR A C 1
ATOM 809 O O . THR A 1 102 ? 39.241 -17.171 -20.726 1.00 77.50 102 THR A O 1
ATOM 812 N N . LEU A 1 103 ? 40.414 -17.158 -22.636 1.00 79.44 103 LEU A N 1
ATOM 813 C CA . LEU A 1 103 ? 40.609 -15.703 -22.681 1.00 79.44 103 LEU A CA 1
ATOM 814 C C . LEU A 1 103 ? 39.289 -14.941 -22.854 1.00 79.44 103 LEU A C 1
ATOM 816 O O . LEU A 1 103 ? 39.069 -13.924 -22.195 1.00 79.44 103 LEU A O 1
ATOM 820 N N . THR A 1 104 ? 38.386 -15.423 -23.710 1.00 74.19 104 THR A N 1
ATOM 821 C CA . THR A 1 104 ? 37.056 -14.814 -23.880 1.00 74.19 104 THR A CA 1
ATOM 822 C C . THR A 1 104 ? 36.194 -14.992 -22.630 1.00 74.19 104 THR A C 1
ATOM 824 O O . THR A 1 104 ? 35.587 -14.017 -22.178 1.00 74.19 104 THR A O 1
ATOM 827 N N . TRP A 1 105 ? 36.203 -16.177 -22.006 1.00 79.06 105 TRP A N 1
ATOM 828 C CA . TRP A 1 105 ? 35.557 -16.404 -20.710 1.00 79.06 105 TRP A CA 1
ATOM 829 C C . TRP A 1 105 ? 36.122 -15.473 -19.631 1.00 79.06 105 TRP A C 1
ATOM 831 O O . TRP A 1 105 ? 35.353 -14.729 -19.019 1.00 79.06 105 TRP A O 1
ATOM 841 N N . LEU A 1 106 ? 37.449 -15.417 -19.477 1.00 77.88 106 LEU A N 1
ATOM 842 C CA . LEU A 1 106 ? 38.144 -14.558 -18.518 1.00 77.88 106 LEU A CA 1
ATOM 843 C C . LEU A 1 106 ? 37.815 -13.081 -18.753 1.00 77.88 106 LEU A C 1
ATOM 845 O O . LEU A 1 106 ? 37.494 -12.370 -17.807 1.00 77.88 106 LEU A O 1
ATOM 849 N N . ARG A 1 107 ? 37.787 -12.620 -20.010 1.00 74.88 107 ARG A N 1
ATOM 850 C CA . ARG A 1 107 ? 37.378 -11.252 -20.359 1.00 74.88 107 ARG A CA 1
ATOM 851 C C . ARG A 1 107 ? 35.934 -10.969 -19.947 1.00 74.88 107 ARG A C 1
ATOM 853 O O . ARG A 1 107 ? 35.653 -9.882 -19.449 1.00 74.88 107 ARG A O 1
ATOM 860 N N . THR A 1 108 ? 35.008 -11.915 -20.121 1.00 68.50 108 THR A N 1
ATOM 861 C CA . THR A 1 108 ? 33.617 -11.731 -19.666 1.00 68.50 108 THR A CA 1
ATOM 862 C C . THR A 1 108 ? 33.461 -11.802 -18.146 1.00 68.50 108 THR A C 1
ATOM 864 O O . THR A 1 108 ? 32.654 -11.054 -17.591 1.00 68.50 108 THR A O 1
ATOM 867 N N . ALA A 1 109 ? 34.246 -12.643 -17.469 1.00 68.31 109 ALA A N 1
ATOM 868 C CA . ALA A 1 109 ? 34.269 -12.765 -16.016 1.00 68.31 109 ALA A CA 1
ATOM 869 C C . ALA A 1 109 ? 34.854 -11.502 -15.366 1.00 68.31 109 ALA A C 1
ATOM 871 O O . ALA A 1 109 ? 34.211 -10.900 -14.506 1.00 68.31 109 ALA A O 1
ATOM 872 N N . LEU A 1 110 ? 36.003 -11.032 -15.865 1.00 68.94 110 LEU A N 1
ATOM 873 C CA . LEU A 1 110 ? 36.613 -9.763 -15.471 1.00 68.94 110 LEU A CA 1
ATOM 874 C C . LEU A 1 110 ? 35.696 -8.588 -15.799 1.00 68.94 110 LEU A C 1
ATOM 876 O O . LEU A 1 110 ? 35.529 -7.725 -14.953 1.00 68.94 110 LEU A O 1
ATOM 880 N N . ARG A 1 111 ? 35.017 -8.557 -16.956 1.00 58.78 111 ARG A N 1
ATOM 881 C CA . ARG A 1 111 ? 34.021 -7.510 -17.249 1.00 58.78 111 ARG A CA 1
ATOM 882 C C . ARG A 1 111 ? 32.900 -7.493 -16.212 1.00 58.78 111 ARG A C 1
ATOM 884 O O . ARG A 1 111 ? 32.530 -6.422 -15.754 1.00 58.78 111 ARG A O 1
ATOM 891 N N . ASN A 1 112 ? 32.378 -8.646 -15.803 1.00 60.19 112 ASN A N 1
ATOM 892 C CA . ASN A 1 112 ? 31.336 -8.694 -14.776 1.00 60.19 112 ASN A CA 1
ATOM 893 C C . ASN A 1 112 ? 31.832 -8.237 -13.391 1.00 60.19 112 ASN A C 1
ATOM 895 O O . ASN A 1 112 ? 31.040 -7.658 -12.652 1.00 60.19 112 ASN A O 1
ATOM 899 N N . TYR A 1 113 ? 33.112 -8.458 -13.068 1.00 57.81 113 TYR A N 1
ATOM 900 C CA . TYR A 1 113 ? 33.734 -8.061 -11.796 1.00 57.81 113 TYR A CA 1
ATOM 901 C C . TYR A 1 113 ? 34.188 -6.585 -11.780 1.00 57.81 113 TYR A C 1
ATOM 903 O O . TYR A 1 113 ? 33.983 -5.857 -10.810 1.00 57.81 113 TYR A O 1
ATOM 911 N N . VAL A 1 114 ? 34.742 -6.099 -12.891 1.00 52.50 114 VAL A N 1
ATOM 912 C CA . VAL A 1 114 ? 35.223 -4.721 -13.077 1.00 52.50 114 VAL A CA 1
ATOM 913 C C . VAL A 1 114 ? 34.051 -3.753 -13.261 1.00 52.50 114 VAL A C 1
ATOM 915 O O . VAL A 1 114 ? 34.086 -2.656 -12.714 1.00 52.50 114 VAL A O 1
ATOM 918 N N . VAL A 1 115 ? 32.950 -4.158 -13.911 1.00 52.03 115 VAL A N 1
ATOM 919 C CA . VAL A 1 115 ? 31.722 -3.337 -14.002 1.00 52.03 115 VAL A CA 1
ATOM 920 C C . VAL A 1 115 ? 31.060 -3.131 -12.626 1.00 52.03 115 VAL A C 1
ATOM 922 O O . VAL A 1 115 ? 30.328 -2.160 -12.452 1.00 52.03 115 VAL A O 1
ATOM 925 N N . SER A 1 116 ? 31.335 -3.970 -11.615 1.00 51.00 116 SER A N 1
ATOM 926 C CA . SER A 1 116 ? 30.901 -3.704 -10.230 1.00 51.00 116 SER A CA 1
ATOM 927 C C . SER A 1 116 ? 31.777 -2.718 -9.452 1.00 51.00 116 SER A C 1
ATOM 929 O O . SER A 1 116 ? 31.296 -2.204 -8.450 1.00 51.00 116 SER A O 1
ATOM 931 N N . GLN A 1 117 ? 33.007 -2.421 -9.890 1.00 49.06 117 GLN A N 1
ATOM 932 C CA . GLN A 1 117 ? 33.909 -1.508 -9.164 1.00 49.06 117 GLN A CA 1
ATOM 933 C C . GLN A 1 117 ? 34.275 -0.227 -9.933 1.00 49.06 117 GLN A C 1
ATOM 935 O O . GLN A 1 117 ? 34.552 0.786 -9.303 1.00 49.06 117 GLN A O 1
ATOM 940 N N . PHE A 1 118 ? 34.202 -0.213 -11.268 1.00 41.22 118 PHE A N 1
ATOM 941 C CA . PHE A 1 118 ? 34.585 0.948 -12.090 1.00 41.22 118 PHE A CA 1
ATOM 942 C C . PHE A 1 118 ? 33.414 1.741 -12.688 1.00 41.22 118 PHE A C 1
ATOM 944 O O . PHE A 1 118 ? 33.635 2.775 -13.312 1.00 41.22 118 PHE A O 1
ATOM 951 N N . SER A 1 119 ? 32.161 1.342 -12.449 1.00 44.38 119 SER A N 1
ATOM 952 C CA . SER A 1 119 ? 30.994 2.158 -12.832 1.00 44.38 119 SER A CA 1
ATOM 953 C C . SER A 1 119 ? 30.732 3.346 -11.885 1.00 44.38 119 SER A C 1
ATOM 955 O O . SER A 1 119 ? 29.715 4.017 -12.035 1.00 44.38 119 SER A O 1
ATOM 957 N N . ALA A 1 120 ? 31.611 3.614 -10.914 1.00 47.31 120 ALA A N 1
ATOM 958 C CA . ALA A 1 120 ? 31.368 4.591 -9.850 1.00 47.31 120 ALA A CA 1
ATOM 959 C C . ALA A 1 120 ? 32.337 5.790 -9.818 1.00 47.31 120 ALA A C 1
ATOM 961 O O . ALA A 1 120 ? 32.282 6.550 -8.859 1.00 47.31 120 ALA A O 1
ATOM 962 N N . ALA A 1 121 ? 33.222 5.985 -10.808 1.00 41.16 121 ALA A N 1
ATOM 963 C CA . ALA A 1 121 ? 34.351 6.906 -10.606 1.00 41.16 121 ALA A CA 1
ATOM 964 C C . ALA A 1 121 ? 34.671 7.940 -11.706 1.00 41.16 121 ALA A C 1
ATOM 966 O O . ALA A 1 121 ? 35.709 8.580 -11.586 1.00 41.16 121 ALA A O 1
ATOM 967 N N . GLY A 1 122 ? 33.845 8.197 -12.737 1.00 46.69 122 GLY A N 1
ATOM 968 C CA . GLY A 1 122 ? 34.223 9.342 -13.596 1.00 46.69 122 GLY A CA 1
ATOM 969 C C . GLY A 1 122 ? 33.447 9.747 -14.844 1.00 46.69 122 GLY A C 1
ATOM 970 O O . GLY A 1 122 ? 33.894 10.682 -15.496 1.00 46.69 122 GLY A O 1
ATOM 971 N N . ALA A 1 123 ? 32.333 9.116 -15.228 1.00 41.34 123 ALA A N 1
ATOM 972 C CA . ALA A 1 123 ? 31.680 9.483 -16.497 1.00 41.34 123 ALA A CA 1
ATOM 973 C C . ALA A 1 123 ? 30.148 9.367 -16.511 1.00 41.34 123 ALA A C 1
ATOM 975 O O . ALA A 1 123 ? 29.551 9.069 -17.540 1.00 41.34 123 ALA A O 1
ATOM 976 N N . SER A 1 124 ? 29.491 9.652 -15.388 1.00 38.56 124 SER A N 1
ATOM 977 C CA . SER A 1 124 ? 28.129 10.189 -15.422 1.00 38.56 124 SER A CA 1
ATOM 978 C C . SER A 1 124 ? 28.207 11.610 -14.890 1.00 38.56 124 SER A C 1
ATOM 980 O O . SER A 1 124 ? 27.915 11.872 -13.725 1.00 38.56 124 SER A O 1
ATOM 982 N N . VAL A 1 125 ? 28.687 12.524 -15.733 1.00 39.72 125 VAL A N 1
ATOM 983 C CA . VAL A 1 125 ? 28.435 13.950 -15.534 1.00 39.72 125 VAL A CA 1
ATOM 984 C C . VAL A 1 125 ? 26.920 14.091 -15.623 1.00 39.72 125 VAL A C 1
ATOM 986 O O . VAL A 1 125 ? 26.351 14.150 -16.710 1.00 39.72 125 VAL A O 1
ATOM 989 N N . THR A 1 126 ? 26.256 14.008 -14.471 1.00 43.00 126 THR A N 1
ATOM 990 C CA . THR A 1 126 ? 24.850 14.353 -14.307 1.00 43.00 126 THR A CA 1
ATOM 991 C C . THR A 1 126 ? 24.773 15.847 -14.555 1.00 43.00 126 THR A C 1
ATOM 993 O O . THR A 1 126 ? 25.013 16.658 -13.660 1.00 43.00 126 THR A O 1
ATOM 996 N N . LEU A 1 127 ? 24.574 16.180 -15.826 1.00 42.44 127 LEU A N 1
ATOM 997 C CA . LEU A 1 127 ? 24.278 17.509 -16.312 1.00 42.44 127 LEU A CA 1
ATOM 998 C C . LEU A 1 127 ? 23.065 17.992 -15.514 1.00 42.44 127 LEU A C 1
ATOM 1000 O O . LEU A 1 127 ? 21.984 17.440 -15.680 1.00 42.44 127 LEU A O 1
ATOM 1004 N N . SER A 1 128 ? 23.311 18.928 -14.591 1.00 42.50 128 SER A N 1
ATOM 1005 C CA . SER A 1 128 ? 22.353 19.525 -13.652 1.00 42.50 128 SER A CA 1
ATOM 1006 C C . SER A 1 128 ? 21.449 18.519 -12.928 1.00 42.50 128 SER A C 1
ATOM 1008 O O . SER A 1 128 ? 20.466 18.036 -13.482 1.00 42.50 128 SER A O 1
ATOM 1010 N N . LYS A 1 129 ? 21.714 18.283 -11.636 1.00 48.72 129 LYS A N 1
ATOM 1011 C CA . LYS A 1 129 ? 20.645 17.935 -10.689 1.00 48.72 129 LYS A CA 1
ATOM 1012 C C . LYS A 1 129 ? 19.620 19.077 -10.710 1.00 48.72 129 LYS A C 1
ATOM 1014 O O . LYS A 1 129 ? 19.747 20.024 -9.947 1.00 48.72 129 LYS A O 1
ATOM 1019 N N . ALA A 1 130 ? 18.692 19.036 -11.656 1.00 49.81 130 ALA A N 1
ATOM 1020 C CA . ALA A 1 130 ? 17.386 19.625 -11.450 1.00 49.81 130 ALA A CA 1
ATOM 1021 C C . ALA A 1 130 ? 16.693 18.777 -10.382 1.00 49.81 130 ALA A C 1
ATOM 1023 O O . ALA A 1 130 ? 16.991 17.583 -10.270 1.00 49.81 130 ALA A O 1
ATOM 1024 N N . ASP A 1 131 ? 15.806 19.385 -9.607 1.00 55.69 131 ASP A N 1
ATOM 1025 C CA . ASP A 1 131 ? 14.949 18.719 -8.629 1.00 55.69 131 ASP A CA 1
ATOM 1026 C C . ASP A 1 131 ? 13.962 17.785 -9.354 1.00 55.69 131 ASP A C 1
ATOM 1028 O O . ASP A 1 131 ? 12.771 18.052 -9.458 1.00 55.69 131 ASP A O 1
ATOM 1032 N N . SER A 1 132 ? 14.476 16.717 -9.972 1.00 67.94 132 SER A N 1
ATOM 1033 C CA . SER A 1 132 ? 13.673 15.746 -10.696 1.00 67.94 132 SER A CA 1
ATOM 1034 C C . SER A 1 132 ? 13.036 14.792 -9.700 1.00 67.94 132 SER A C 1
ATOM 1036 O O . SER A 1 132 ? 13.722 14.095 -8.945 1.00 67.94 132 SER A O 1
ATOM 1038 N N . THR A 1 133 ? 11.720 14.752 -9.756 1.00 78.31 133 THR A N 1
ATOM 1039 C CA . THR A 1 133 ? 10.827 13.816 -9.085 1.00 78.31 133 THR A CA 1
ATOM 1040 C C . THR A 1 133 ? 11.234 12.359 -9.376 1.00 78.31 133 THR A C 1
ATOM 1042 O O . THR A 1 133 ? 11.630 12.028 -10.501 1.00 78.31 133 THR A O 1
ATOM 1045 N N . TYR A 1 134 ? 11.149 11.449 -8.394 1.00 83.06 134 TYR A N 1
ATOM 1046 C CA . TYR A 1 134 ? 11.507 10.030 -8.587 1.00 83.06 134 TYR A CA 1
ATOM 1047 C C . TYR A 1 134 ? 10.626 9.379 -9.664 1.00 83.06 134 TYR A C 1
ATOM 1049 O O . TYR A 1 134 ? 11.090 8.499 -10.394 1.00 83.06 134 TYR A O 1
ATOM 1057 N N . PHE A 1 135 ? 9.365 9.797 -9.802 1.00 86.69 135 PHE A N 1
ATOM 1058 C CA . PHE A 1 135 ? 8.519 9.332 -10.905 1.00 86.69 135 PHE A CA 1
ATOM 1059 C C . PHE A 1 135 ? 9.055 9.717 -12.282 1.00 86.69 135 PHE A C 1
ATOM 1061 O O . PHE A 1 135 ? 8.983 8.883 -13.184 1.00 86.69 135 PHE A O 1
ATOM 1068 N N . ASP A 1 136 ? 9.645 10.901 -12.437 1.00 84.38 136 ASP A N 1
ATOM 1069 C CA . ASP A 1 136 ? 10.202 11.356 -13.713 1.00 84.38 136 ASP A CA 1
ATOM 1070 C C . ASP A 1 136 ? 11.491 10.607 -14.061 1.00 84.38 136 ASP A C 1
ATOM 1072 O O . ASP A 1 136 ? 11.662 10.153 -15.194 1.00 84.38 136 ASP A O 1
ATOM 1076 N N . GLU A 1 137 ? 12.370 10.387 -13.077 1.00 84.31 137 GLU A N 1
ATOM 1077 C CA . GLU A 1 137 ? 13.616 9.630 -13.276 1.00 84.31 137 GLU A CA 1
ATOM 1078 C C . GLU A 1 137 ? 13.345 8.188 -13.751 1.00 84.31 137 GLU A C 1
ATOM 1080 O O . GLU A 1 137 ? 14.082 7.632 -14.578 1.00 84.31 137 GLU A O 1
ATOM 1085 N N . PHE A 1 138 ? 12.278 7.573 -13.231 1.00 83.94 138 PHE A N 1
ATOM 1086 C CA . PHE A 1 138 ? 11.920 6.178 -13.491 1.00 83.94 138 PHE A CA 1
ATOM 1087 C C . PHE A 1 138 ? 10.703 6.008 -14.407 1.00 83.94 138 PHE A C 1
ATOM 1089 O O . PHE A 1 138 ? 10.233 4.881 -14.581 1.00 83.94 138 PHE A O 1
ATOM 1096 N N . LEU A 1 139 ? 10.220 7.075 -15.045 1.00 86.19 139 LEU A N 1
ATOM 1097 C CA . LEU A 1 139 ? 9.000 7.053 -15.854 1.00 86.19 139 LEU A CA 1
ATOM 1098 C C . LEU A 1 139 ? 9.048 5.971 -16.939 1.00 86.19 139 LEU A C 1
ATOM 1100 O O . LEU A 1 139 ? 8.142 5.142 -17.033 1.00 86.19 139 LEU A O 1
ATOM 1104 N N . ASP A 1 140 ? 10.134 5.929 -17.713 1.00 82.81 140 ASP A N 1
ATOM 1105 C CA . ASP A 1 140 ? 10.331 4.952 -18.792 1.00 82.81 140 ASP A CA 1
ATOM 1106 C C . ASP A 1 140 ? 10.269 3.505 -18.288 1.00 82.81 140 ASP A C 1
ATOM 1108 O O . ASP A 1 140 ? 9.744 2.616 -18.960 1.00 82.81 140 ASP A O 1
ATOM 1112 N N . GLU A 1 141 ? 10.777 3.263 -17.081 1.00 84.00 141 GLU A N 1
ATOM 1113 C CA . GLU A 1 141 ? 10.783 1.948 -16.450 1.00 84.00 141 GLU A CA 1
ATOM 1114 C C . GLU A 1 141 ? 9.378 1.545 -15.997 1.00 84.00 141 GLU A C 1
ATOM 1116 O O . GLU A 1 141 ? 8.952 0.407 -16.206 1.00 84.00 141 GLU A O 1
ATOM 1121 N N . ILE A 1 142 ? 8.632 2.485 -15.417 1.00 88.00 142 ILE A N 1
ATOM 1122 C CA . ILE A 1 142 ? 7.246 2.267 -15.003 1.00 88.00 142 ILE A CA 1
ATOM 1123 C C . ILE A 1 142 ? 6.380 2.007 -16.244 1.00 88.00 142 ILE A C 1
ATOM 1125 O O . ILE A 1 14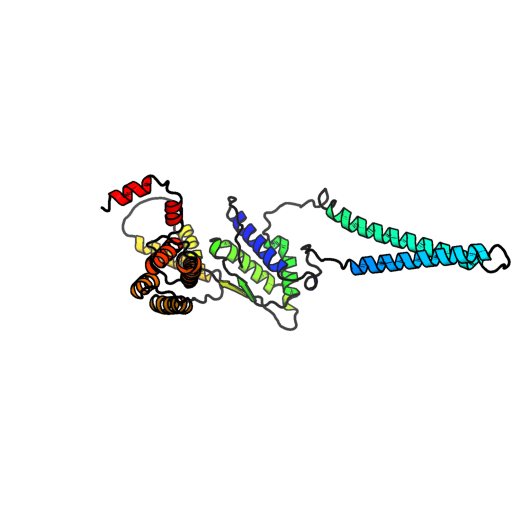2 ? 5.619 1.036 -16.281 1.00 88.00 142 ILE A O 1
ATOM 1129 N N . VAL A 1 143 ? 6.540 2.805 -17.304 1.00 86.50 143 VAL A N 1
ATOM 1130 C CA . VAL A 1 143 ? 5.853 2.597 -18.588 1.00 86.50 143 VAL A CA 1
ATOM 1131 C C . VAL A 1 143 ? 6.210 1.230 -19.172 1.00 86.50 143 VAL A C 1
ATOM 1133 O O . VAL A 1 143 ? 5.314 0.486 -19.573 1.00 86.50 143 VAL A O 1
ATOM 1136 N N . TYR A 1 144 ? 7.492 0.854 -19.183 1.00 84.19 144 TYR A N 1
ATOM 1137 C CA . TYR A 1 144 ? 7.938 -0.458 -19.653 1.00 84.19 144 TYR A CA 1
ATOM 1138 C C . TYR A 1 144 ? 7.315 -1.603 -18.845 1.00 84.19 144 TYR A C 1
ATOM 1140 O O . TYR A 1 144 ? 6.814 -2.574 -19.426 1.00 84.19 144 TYR A O 1
ATOM 1148 N N . PHE A 1 145 ? 7.294 -1.477 -17.516 1.00 85.94 145 PHE A N 1
ATOM 1149 C CA . PHE A 1 145 ? 6.672 -2.435 -16.609 1.00 85.94 145 PHE A CA 1
ATOM 1150 C C . PHE A 1 145 ? 5.198 -2.653 -16.968 1.00 85.94 145 PHE A C 1
ATOM 1152 O O . PHE A 1 145 ? 4.794 -3.787 -17.229 1.00 85.94 145 PHE A O 1
ATOM 1159 N N . PHE A 1 146 ? 4.407 -1.586 -17.087 1.00 86.19 146 PHE A N 1
ATOM 1160 C CA . PHE A 1 146 ? 2.986 -1.697 -17.434 1.00 86.19 146 PHE A CA 1
ATOM 1161 C C . PHE A 1 146 ? 2.731 -2.084 -18.898 1.00 86.19 146 PHE A C 1
ATOM 1163 O O . PHE A 1 146 ? 1.721 -2.714 -19.205 1.00 86.19 146 PHE A O 1
ATOM 1170 N N . ALA A 1 147 ? 3.641 -1.772 -19.821 1.00 83.12 147 ALA A N 1
ATOM 1171 C CA . ALA A 1 147 ? 3.536 -2.228 -21.205 1.00 83.12 147 ALA A CA 1
ATOM 1172 C C . ALA A 1 147 ? 3.764 -3.743 -21.322 1.00 83.12 147 ALA A C 1
ATOM 1174 O O . ALA A 1 147 ? 3.188 -4.407 -22.192 1.00 83.12 147 ALA A O 1
ATOM 1175 N N . ARG A 1 148 ? 4.613 -4.308 -20.454 1.00 82.44 148 ARG A N 1
ATOM 1176 C CA . ARG A 1 148 ? 4.958 -5.731 -20.479 1.00 82.44 148 ARG A CA 1
ATOM 1177 C C . ARG A 1 148 ? 4.018 -6.588 -19.639 1.00 82.44 148 ARG A C 1
ATOM 1179 O O . ARG A 1 148 ? 3.749 -7.735 -20.007 1.00 82.44 148 ARG A O 1
ATOM 1186 N N . ILE A 1 149 ? 3.523 -6.048 -18.531 1.00 81.25 149 ILE A N 1
ATOM 1187 C CA . ILE A 1 149 ? 2.713 -6.770 -17.553 1.00 81.25 149 ILE A CA 1
ATOM 1188 C C . ILE A 1 149 ? 1.236 -6.436 -17.747 1.00 81.25 149 ILE A C 1
ATOM 1190 O O . ILE A 1 149 ? 0.849 -5.295 -17.953 1.00 81.25 149 ILE A O 1
ATOM 1194 N N . ARG A 1 150 ? 0.378 -7.459 -17.695 1.00 80.00 150 ARG A N 1
ATOM 1195 C CA . ARG A 1 150 ? -1.074 -7.299 -17.858 1.00 80.00 150 ARG A CA 1
ATOM 1196 C C . ARG A 1 150 ? -1.729 -6.897 -16.530 1.00 80.00 150 ARG A C 1
ATOM 1198 O O . ARG A 1 150 ? -2.450 -7.701 -15.951 1.00 80.00 150 ARG A O 1
ATOM 1205 N N . VAL A 1 151 ? -1.425 -5.698 -16.037 1.00 84.12 151 VAL A N 1
ATOM 1206 C CA . VAL A 1 151 ? -2.048 -5.122 -14.834 1.00 84.12 151 VAL A CA 1
ATOM 1207 C C . VAL A 1 151 ? -2.841 -3.887 -15.238 1.00 84.12 151 VAL A C 1
ATOM 1209 O O . VAL A 1 151 ? -2.266 -2.919 -15.725 1.00 84.12 151 VAL A O 1
ATOM 1212 N N . ASP A 1 152 ? -4.153 -3.939 -15.019 1.00 86.75 152 ASP A N 1
ATOM 1213 C CA . ASP A 1 152 ? -5.078 -2.842 -15.327 1.00 86.75 152 ASP A CA 1
ATOM 1214 C C . ASP A 1 152 ? -5.488 -2.057 -14.066 1.00 86.75 152 ASP A C 1
ATOM 1216 O O . ASP A 1 152 ? -5.891 -0.904 -14.160 1.00 86.75 152 ASP A O 1
ATOM 1220 N N . ILE A 1 153 ? -5.374 -2.657 -12.875 1.00 90.44 153 ILE A N 1
ATOM 1221 C CA . ILE A 1 153 ? -5.773 -2.042 -11.602 1.00 90.44 153 ILE A CA 1
ATOM 1222 C C . ILE A 1 153 ? -4.593 -2.077 -10.634 1.00 90.44 153 ILE A C 1
ATOM 1224 O O . ILE A 1 153 ? -4.011 -3.136 -10.390 1.00 90.44 153 ILE A O 1
ATOM 1228 N N . VAL A 1 154 ? -4.266 -0.920 -10.065 1.00 90.69 154 VAL A N 1
ATOM 1229 C CA . VAL A 1 154 ? -3.262 -0.760 -9.011 1.00 90.69 154 VAL A CA 1
ATOM 1230 C C . VAL A 1 154 ? -3.977 -0.292 -7.752 1.00 90.69 154 VAL A C 1
ATOM 1232 O O . VAL A 1 154 ? -4.588 0.771 -7.752 1.00 90.69 154 VAL A O 1
ATOM 1235 N N . ILE A 1 155 ? -3.914 -1.098 -6.694 1.00 91.75 155 ILE A N 1
ATOM 1236 C CA . ILE A 1 155 ? -4.519 -0.780 -5.398 1.00 91.75 155 ILE A CA 1
ATOM 1237 C C . ILE A 1 155 ? -3.427 -0.226 -4.482 1.00 91.75 155 ILE A C 1
ATOM 1239 O O . ILE A 1 155 ? -2.397 -0.872 -4.277 1.00 91.75 155 ILE A O 1
ATOM 1243 N N . LEU A 1 156 ? -3.667 0.973 -3.967 1.00 90.12 156 LEU A N 1
ATOM 1244 C CA . LEU A 1 156 ? -2.802 1.744 -3.088 1.00 90.12 156 LEU A CA 1
ATOM 1245 C C . LEU A 1 156 ? -3.462 1.817 -1.710 1.00 90.12 156 LEU A C 1
ATOM 1247 O O . LEU A 1 156 ? -4.539 2.388 -1.555 1.00 90.12 156 LEU A O 1
ATOM 1251 N N . GLU A 1 157 ? -2.807 1.226 -0.720 1.00 88.81 157 GLU A N 1
ATOM 1252 C CA . GLU A 1 157 ? -3.249 1.196 0.678 1.00 88.81 157 GLU A CA 1
ATOM 1253 C C . GLU A 1 157 ? -2.238 1.942 1.546 1.00 88.81 157 GLU A C 1
ATOM 1255 O O . GLU A 1 157 ? -1.060 2.014 1.188 1.00 88.81 157 GLU A O 1
ATOM 1260 N N . ASP A 1 158 ? -2.690 2.423 2.704 1.00 83.38 158 ASP A N 1
ATOM 1261 C CA . ASP A 1 158 ? -1.860 3.043 3.747 1.00 83.38 158 ASP A CA 1
ATOM 1262 C C . ASP A 1 158 ? -1.115 4.319 3.300 1.00 83.38 158 ASP A C 1
ATOM 1264 O O . ASP A 1 158 ? -0.112 4.716 3.901 1.00 83.38 158 ASP A O 1
ATOM 1268 N N . LEU A 1 159 ? -1.586 4.978 2.235 1.00 83.88 159 LEU A N 1
ATOM 1269 C CA . LEU A 1 159 ? -1.013 6.241 1.750 1.00 83.88 159 LEU A CA 1
ATOM 1270 C C . LEU A 1 159 ? -1.343 7.417 2.685 1.00 83.88 159 LEU A C 1
ATOM 1272 O O . LEU A 1 159 ? -0.596 8.385 2.778 1.00 83.88 159 LEU A O 1
ATOM 1276 N N . ASP A 1 160 ? -2.434 7.288 3.436 1.00 79.69 160 ASP A N 1
ATOM 1277 C CA . ASP A 1 160 ? -2.902 8.227 4.454 1.00 79.69 160 ASP A CA 1
ATOM 1278 C C . ASP A 1 160 ? -2.009 8.304 5.706 1.00 79.69 160 ASP A C 1
ATOM 1280 O O . ASP A 1 160 ? -2.251 9.129 6.586 1.00 79.69 160 ASP A O 1
ATOM 1284 N N . ARG A 1 161 ? -0.978 7.454 5.815 1.00 80.44 161 ARG A N 1
ATOM 1285 C CA . ARG A 1 161 ? 0.020 7.522 6.893 1.00 80.44 161 ARG A CA 1
ATOM 1286 C C . ARG A 1 161 ? 0.973 8.710 6.741 1.00 80.44 161 ARG A C 1
ATOM 1288 O O . ARG A 1 161 ? 1.555 9.133 7.737 1.00 80.44 161 ARG A O 1
ATOM 1295 N N . PHE A 1 162 ? 1.157 9.207 5.519 1.00 79.00 162 PHE A N 1
ATOM 1296 C CA . PHE A 1 162 ? 2.089 10.304 5.233 1.00 79.00 162 PHE A CA 1
ATOM 1297 C C . PHE A 1 162 ? 1.472 11.678 5.371 1.00 79.00 162 PHE A C 1
ATOM 1299 O O . PHE A 1 162 ? 2.215 12.634 5.549 1.00 79.00 162 PHE A O 1
ATOM 1306 N N . ASP A 1 163 ? 0.140 11.744 5.324 1.00 76.19 163 ASP A N 1
ATOM 1307 C CA . ASP A 1 163 ? -0.614 12.974 5.547 1.00 76.19 163 ASP A CA 1
ATOM 1308 C C . ASP A 1 163 ? -0.158 14.139 4.646 1.00 76.19 163 ASP A C 1
ATOM 1310 O O . ASP A 1 163 ? -0.172 15.302 5.038 1.00 76.19 163 ASP A O 1
ATOM 1314 N N . ASP A 1 164 ? 0.284 13.794 3.433 1.00 80.62 164 ASP A N 1
ATOM 1315 C CA . ASP A 1 164 ? 0.761 14.716 2.407 1.00 80.62 164 ASP A CA 1
ATOM 1316 C C . ASP A 1 164 ? -0.184 14.648 1.198 1.00 80.62 164 ASP A C 1
ATOM 1318 O O . ASP A 1 164 ? -0.237 13.614 0.530 1.00 80.62 164 ASP A O 1
ATOM 1322 N N . PRO A 1 165 ? -0.940 15.714 0.889 1.00 79.25 165 PRO A N 1
ATOM 1323 C CA . PRO A 1 165 ? -1.819 15.745 -0.275 1.00 79.25 165 PRO A CA 1
ATOM 1324 C C . PRO A 1 165 ? -1.091 15.716 -1.633 1.00 79.25 165 PRO A C 1
ATOM 1326 O O . PRO A 1 165 ? -1.675 15.281 -2.629 1.00 79.25 165 PRO A O 1
ATOM 1329 N N . HIS A 1 166 ? 0.174 16.150 -1.706 1.00 81.19 166 HIS A N 1
ATOM 1330 C CA . HIS A 1 166 ? 0.899 16.299 -2.979 1.00 81.19 166 HIS A CA 1
ATOM 1331 C C . HIS A 1 166 ? 1.145 14.957 -3.672 1.00 81.19 166 HIS A C 1
ATOM 1333 O O . HIS A 1 166 ? 1.113 14.870 -4.901 1.00 81.19 166 HIS A O 1
ATOM 1339 N N . ILE A 1 167 ? 1.284 13.875 -2.904 1.00 86.06 167 ILE A N 1
ATOM 1340 C CA . ILE A 1 167 ? 1.449 12.530 -3.463 1.00 86.06 167 ILE A CA 1
ATOM 1341 C C . ILE A 1 167 ? 0.262 12.100 -4.337 1.00 86.06 167 ILE A C 1
ATOM 1343 O O . ILE A 1 167 ? 0.446 11.381 -5.320 1.00 86.06 167 ILE A O 1
ATOM 1347 N N . PHE A 1 168 ? -0.961 12.551 -4.030 1.00 86.44 168 PHE A N 1
ATOM 1348 C CA . PHE A 1 168 ? -2.135 12.234 -4.847 1.00 86.44 168 PHE A CA 1
ATOM 1349 C C . PHE A 1 168 ? -2.083 12.948 -6.196 1.00 86.44 168 PHE A C 1
ATOM 1351 O O . PHE A 1 168 ? -2.496 12.370 -7.203 1.00 86.44 168 PHE A O 1
ATOM 1358 N N . GLN A 1 169 ? -1.531 14.164 -6.238 1.00 84.94 169 GLN A N 1
ATOM 1359 C CA . GLN A 1 169 ? -1.271 14.863 -7.491 1.00 84.94 169 GLN A CA 1
ATOM 1360 C C . GLN A 1 169 ? -0.216 14.119 -8.320 1.00 84.94 169 GLN A C 1
ATOM 1362 O O . GLN A 1 169 ? -0.487 13.788 -9.474 1.00 84.94 169 GLN A O 1
ATOM 1367 N N . ALA A 1 170 ? 0.922 13.755 -7.724 1.00 87.88 170 ALA A N 1
ATOM 1368 C CA . ALA A 1 170 ? 1.976 13.006 -8.414 1.00 87.88 170 ALA A CA 1
ATOM 1369 C C . ALA A 1 170 ? 1.463 11.663 -8.976 1.00 87.88 170 ALA A C 1
ATOM 1371 O O . ALA A 1 170 ? 1.727 11.296 -10.123 1.00 87.88 170 ALA A O 1
ATOM 1372 N N . LEU A 1 171 ? 0.650 10.930 -8.206 1.00 90.94 171 LEU A N 1
ATOM 1373 C CA . LEU A 1 171 ? 0.049 9.666 -8.648 1.00 90.94 171 LEU A CA 1
ATOM 1374 C C . LEU A 1 171 ? -1.007 9.860 -9.749 1.00 90.94 171 LEU A C 1
ATOM 1376 O O . LEU A 1 171 ? -1.124 9.015 -10.643 1.00 90.94 171 LEU A O 1
ATOM 1380 N N . ARG A 1 172 ? -1.757 10.967 -9.723 1.00 88.69 172 ARG A N 1
ATOM 1381 C CA . ARG A 1 172 ? -2.705 11.351 -10.781 1.00 88.69 172 ARG A CA 1
ATOM 1382 C C . ARG A 1 172 ? -1.983 11.687 -12.086 1.00 88.69 172 ARG A C 1
ATOM 1384 O O . ARG A 1 172 ? -2.407 11.232 -13.154 1.00 88.69 172 ARG A O 1
ATOM 1391 N N . GLU A 1 173 ? -0.892 12.441 -12.006 1.00 89.56 173 GLU A N 1
ATOM 1392 C CA . GLU A 1 173 ? -0.030 12.769 -13.144 1.00 89.56 173 GLU A CA 1
ATOM 1393 C C . GLU A 1 173 ? 0.576 11.496 -13.741 1.00 89.56 173 GLU A C 1
ATOM 1395 O O . GLU A 1 173 ? 0.398 11.229 -14.933 1.00 89.56 173 GLU A O 1
ATOM 1400 N N . LEU A 1 174 ? 1.147 10.623 -12.905 1.00 91.06 174 LEU A N 1
ATOM 1401 C CA . LEU A 1 174 ? 1.661 9.322 -13.335 1.00 91.06 174 LEU A CA 1
ATOM 1402 C C . LEU A 1 174 ? 0.579 8.480 -14.029 1.00 91.06 174 LEU A C 1
ATOM 1404 O O . LEU A 1 174 ? 0.808 7.945 -15.115 1.00 91.06 174 LEU A O 1
ATOM 1408 N N . ASN A 1 175 ? -0.622 8.379 -13.449 1.00 91.19 175 ASN A N 1
ATOM 1409 C CA . ASN A 1 175 ? -1.728 7.637 -14.056 1.00 91.19 175 ASN A CA 1
ATOM 1410 C C . ASN A 1 175 ? -2.117 8.204 -15.437 1.00 91.19 175 ASN A C 1
ATOM 1412 O O . ASN A 1 175 ? -2.394 7.447 -16.374 1.00 91.19 175 ASN A O 1
ATOM 1416 N N . THR A 1 176 ? -2.072 9.528 -15.591 1.00 90.44 176 THR A N 1
ATOM 1417 C CA . THR A 1 176 ? -2.330 10.220 -16.863 1.00 90.44 176 THR A CA 1
ATOM 1418 C C . THR A 1 176 ? -1.254 9.905 -17.902 1.00 90.44 176 THR A C 1
ATOM 1420 O O . THR A 1 176 ? -1.569 9.582 -19.054 1.00 90.44 176 THR A O 1
ATOM 1423 N N . VAL A 1 177 ? 0.020 9.925 -17.509 1.00 90.12 177 VAL A N 1
ATOM 1424 C CA . VAL A 1 177 ? 1.142 9.584 -18.395 1.00 90.12 177 VAL A CA 1
ATOM 1425 C C . VAL A 1 177 ? 1.064 8.122 -18.840 1.00 90.12 177 VAL A C 1
ATOM 1427 O O . VAL A 1 177 ? 1.161 7.819 -20.032 1.00 90.12 177 VAL A O 1
ATOM 1430 N N . LEU A 1 178 ? 0.770 7.205 -17.918 1.00 89.06 178 LEU A N 1
ATOM 1431 C CA . LEU A 1 178 ? 0.598 5.789 -18.239 1.00 89.06 178 LEU A CA 1
ATOM 1432 C C . LEU A 1 178 ? -0.537 5.570 -19.248 1.00 89.06 178 LEU A C 1
ATOM 1434 O O . LEU A 1 178 ? -0.348 4.895 -20.264 1.00 89.06 178 LEU A O 1
ATOM 1438 N N . ASN A 1 179 ? -1.694 6.198 -19.035 1.00 89.00 179 ASN A N 1
ATOM 1439 C CA . ASN A 1 179 ? -2.854 6.055 -19.918 1.00 89.00 179 ASN A CA 1
ATOM 1440 C C . ASN A 1 179 ? -2.725 6.788 -21.267 1.00 89.00 179 ASN A C 1
ATOM 1442 O O . ASN A 1 179 ? -3.391 6.412 -22.241 1.00 89.00 179 ASN A O 1
ATOM 1446 N N . SER A 1 180 ? -1.873 7.811 -21.355 1.00 88.19 180 SER A N 1
ATOM 1447 C CA . SER A 1 180 ? -1.569 8.508 -22.613 1.00 88.19 180 SER A CA 1
ATOM 1448 C C . SER A 1 180 ? -0.487 7.802 -23.440 1.00 88.19 180 SER A C 1
ATOM 1450 O O . SER A 1 180 ? -0.463 7.935 -24.670 1.00 88.19 180 SER A O 1
ATOM 1452 N N . SER A 1 181 ? 0.359 6.984 -22.805 1.00 84.00 181 SER A N 1
ATOM 1453 C CA . SER A 1 181 ? 1.440 6.266 -23.477 1.00 84.00 181 SER A CA 1
ATOM 1454 C C . SER A 1 181 ? 0.919 5.293 -24.556 1.00 84.00 181 SER A C 1
ATOM 1456 O O . SER A 1 181 ? 0.096 4.396 -24.340 1.00 84.00 181 SER A O 1
ATOM 1458 N N . ARG A 1 182 ? 1.421 5.446 -25.790 1.00 75.38 182 ARG A N 1
ATOM 1459 C CA . ARG A 1 182 ? 1.010 4.597 -26.929 1.00 75.38 182 ARG A CA 1
ATOM 1460 C C . ARG A 1 182 ? 1.440 3.137 -26.769 1.00 75.38 182 ARG A C 1
ATOM 1462 O O . ARG A 1 182 ? 0.810 2.258 -27.353 1.00 75.38 182 ARG A O 1
ATOM 1469 N N . GLN A 1 183 ? 2.506 2.883 -26.012 1.00 73.69 183 GLN A N 1
ATOM 1470 C CA . GLN A 1 183 ? 3.063 1.547 -25.787 1.00 73.69 183 GLN A CA 1
ATOM 1471 C C . GLN A 1 183 ? 2.091 0.652 -25.007 1.00 73.69 183 GLN A C 1
ATOM 1473 O O . GLN A 1 183 ? 1.890 -0.498 -25.390 1.00 73.69 183 GLN A O 1
ATOM 1478 N N . ILE A 1 184 ? 1.410 1.201 -23.998 1.00 72.31 184 ILE A N 1
ATOM 1479 C CA . ILE A 1 184 ? 0.405 0.485 -23.197 1.00 72.31 184 ILE A CA 1
ATOM 1480 C C . ILE A 1 184 ? -0.881 0.273 -24.015 1.00 72.31 184 ILE A C 1
ATOM 1482 O O . ILE A 1 184 ? -1.511 -0.786 -23.969 1.00 72.31 184 ILE A O 1
ATOM 1486 N N . ARG A 1 185 ? -1.226 1.245 -24.869 1.00 65.19 185 ARG A N 1
ATOM 1487 C CA . ARG A 1 185 ? -2.452 1.237 -25.684 1.00 65.19 185 ARG A CA 1
ATOM 1488 C C . ARG A 1 185 ? -2.409 0.349 -26.937 1.00 65.19 185 ARG A C 1
ATOM 1490 O O . ARG A 1 185 ? -3.446 0.182 -27.575 1.00 65.19 185 ARG A O 1
ATOM 1497 N N . ARG A 1 186 ? -1.240 -0.189 -27.315 1.00 60.72 186 ARG A N 1
ATOM 1498 C CA . ARG A 1 186 ? -1.028 -1.013 -28.529 1.00 60.72 186 ARG A CA 1
ATOM 1499 C C . ARG A 1 186 ? -1.430 -2.488 -28.383 1.00 60.72 186 ARG A C 1
ATOM 1501 O O . ARG A 1 186 ? -1.402 -3.219 -29.371 1.00 60.72 186 ARG A O 1
ATOM 1508 N N . GLY A 1 187 ? -1.804 -2.942 -27.186 1.00 60.62 187 GLY A N 1
ATOM 1509 C CA . GLY A 1 187 ? -2.379 -4.276 -26.999 1.00 60.62 187 GLY A CA 1
ATOM 1510 C C . GLY A 1 187 ? -3.725 -4.432 -27.721 1.00 60.62 187 GLY A C 1
ATOM 1511 O O . GLY A 1 187 ? -4.431 -3.456 -27.948 1.00 60.62 187 GLY A O 1
ATOM 1512 N N . ARG A 1 188 ? -4.115 -5.677 -28.038 1.00 51.75 188 ARG A N 1
ATOM 1513 C CA . ARG A 1 188 ? -5.377 -6.054 -28.726 1.00 51.75 188 ARG A CA 1
ATOM 1514 C C . ARG A 1 188 ? -6.657 -5.483 -28.077 1.00 51.75 188 ARG A C 1
ATOM 1516 O O . ARG A 1 188 ? -7.712 -5.492 -28.696 1.00 51.75 188 ARG A O 1
ATOM 1523 N N . HIS A 1 189 ? -6.545 -4.973 -26.851 1.00 59.25 189 HIS A N 1
ATOM 1524 C CA . HIS A 1 189 ? -7.572 -4.234 -26.132 1.00 59.25 189 HIS A CA 1
ATOM 1525 C C . HIS A 1 189 ? -6.985 -2.904 -25.654 1.00 59.25 189 HIS A C 1
ATOM 1527 O O . HIS A 1 189 ? -5.857 -2.859 -25.162 1.00 59.25 189 HIS A O 1
ATOM 1533 N N . ARG A 1 190 ? -7.763 -1.828 -25.795 1.00 64.75 190 ARG A N 1
ATOM 1534 C CA . ARG A 1 190 ? -7.443 -0.463 -25.359 1.00 64.75 190 ARG A CA 1
ATOM 1535 C C . ARG A 1 190 ? -7.454 -0.402 -23.825 1.00 64.75 190 ARG A C 1
ATOM 1537 O O . ARG A 1 190 ? -8.423 0.058 -23.231 1.00 64.75 190 ARG A O 1
ATOM 1544 N N . ARG A 1 191 ? -6.411 -0.948 -23.203 1.00 73.69 191 ARG A N 1
ATOM 1545 C CA . ARG A 1 191 ? -6.282 -1.045 -21.746 1.00 73.69 191 ARG A CA 1
ATOM 1546 C C . ARG A 1 191 ? -6.100 0.332 -21.128 1.00 73.69 191 ARG A C 1
ATOM 1548 O O . ARG A 1 191 ? -5.473 1.206 -21.729 1.00 73.69 191 ARG A O 1
ATOM 1555 N N . ARG A 1 192 ? -6.684 0.500 -19.945 1.00 84.00 192 ARG A N 1
ATOM 1556 C CA . ARG A 1 192 ? -6.548 1.682 -19.101 1.00 84.00 192 ARG A CA 1
ATOM 1557 C C . ARG A 1 192 ? -6.109 1.219 -17.727 1.00 84.00 192 ARG A C 1
ATOM 1559 O O . ARG A 1 192 ? -6.652 0.245 -17.218 1.00 84.00 192 ARG A O 1
ATOM 1566 N N . ILE A 1 193 ? -5.143 1.919 -17.165 1.00 89.81 193 ILE A N 1
ATOM 1567 C CA . ILE A 1 193 ? -4.617 1.649 -15.837 1.00 89.81 193 ILE A CA 1
ATOM 1568 C C . ILE A 1 193 ? -5.397 2.515 -14.858 1.00 89.81 193 ILE A C 1
ATOM 1570 O O . ILE A 1 193 ? -5.412 3.738 -14.985 1.00 89.81 193 ILE A O 1
ATOM 1574 N N . CYS A 1 194 ? -6.055 1.890 -13.892 1.00 91.25 194 CYS A N 1
ATOM 1575 C CA . CYS A 1 194 ? -6.831 2.551 -12.853 1.00 91.25 194 CYS A CA 1
ATOM 1576 C C . CYS A 1 194 ? -6.095 2.434 -11.517 1.00 91.25 194 CYS A C 1
ATOM 1578 O O . CYS A 1 194 ? -5.698 1.337 -11.119 1.00 91.25 194 CYS A O 1
ATOM 1580 N N . PHE A 1 195 ? -5.890 3.564 -10.842 1.00 93.94 195 PHE A N 1
ATOM 1581 C CA . PHE A 1 195 ? -5.359 3.595 -9.483 1.00 93.94 195 PHE A CA 1
ATOM 1582 C C . PHE A 1 195 ? -6.530 3.703 -8.508 1.00 93.94 195 PHE A C 1
ATOM 1584 O O . PHE A 1 195 ? -7.373 4.587 -8.648 1.00 93.94 195 PHE A O 1
ATOM 1591 N N . VAL A 1 196 ? -6.587 2.781 -7.552 1.00 93.38 196 VAL A N 1
ATOM 1592 C CA . VAL A 1 196 ? -7.614 2.709 -6.511 1.00 93.38 196 VAL A CA 1
ATOM 1593 C C . VAL A 1 196 ? -6.937 2.962 -5.175 1.00 93.38 196 VAL A C 1
ATOM 1595 O O . VAL A 1 196 ? -5.930 2.326 -4.876 1.00 93.38 196 VAL A O 1
ATOM 1598 N N . TYR A 1 197 ? -7.491 3.873 -4.382 1.00 90.94 197 TYR A N 1
ATOM 1599 C CA . TYR A 1 197 ? -6.898 4.334 -3.130 1.00 90.94 197 TYR A CA 1
ATOM 1600 C C . TYR A 1 197 ? -7.791 3.942 -1.952 1.00 90.94 197 TYR A C 1
ATOM 1602 O O . TYR A 1 197 ? -9.000 4.161 -2.000 1.00 90.94 197 TYR A O 1
ATOM 1610 N N . ALA A 1 198 ? -7.195 3.392 -0.896 1.00 90.44 198 ALA A N 1
ATOM 1611 C CA . ALA A 1 198 ? -7.839 3.206 0.401 1.00 90.44 198 ALA A CA 1
ATOM 1612 C C . ALA A 1 198 ? -7.228 4.201 1.394 1.00 90.44 198 ALA A C 1
ATOM 1614 O O . ALA A 1 198 ? -6.076 4.044 1.799 1.00 90.44 198 ALA A O 1
ATOM 1615 N N . ILE A 1 199 ? -7.982 5.248 1.733 1.00 87.31 199 ILE A N 1
ATOM 1616 C CA . ILE A 1 199 ? -7.519 6.379 2.549 1.00 87.31 199 ILE A CA 1
ATOM 1617 C C . ILE A 1 199 ? -8.601 6.821 3.536 1.00 87.31 199 ILE A C 1
ATOM 1619 O O . ILE A 1 199 ? -9.791 6.628 3.283 1.00 87.31 199 ILE A O 1
ATOM 1623 N N . ARG A 1 200 ? -8.182 7.420 4.655 1.00 84.94 200 ARG A N 1
ATOM 1624 C CA . ARG A 1 200 ? -9.077 8.084 5.613 1.00 84.94 200 ARG A CA 1
ATOM 1625 C C . ARG A 1 200 ? -9.505 9.464 5.113 1.00 84.94 200 ARG A C 1
ATOM 1627 O O . ARG A 1 200 ? -8.722 10.165 4.477 1.00 84.94 200 ARG A O 1
ATOM 1634 N N . ASP A 1 201 ? -10.713 9.880 5.489 1.00 79.31 201 ASP A N 1
ATOM 1635 C CA . ASP A 1 201 ? -11.249 11.207 5.147 1.00 79.31 201 ASP A CA 1
ATOM 1636 C C . ASP A 1 201 ? -10.414 12.356 5.746 1.00 79.31 201 ASP A C 1
ATOM 1638 O O . ASP A 1 201 ? -10.251 13.398 5.113 1.00 79.31 201 ASP A O 1
ATOM 1642 N N . SER A 1 202 ? -9.801 12.135 6.915 1.00 78.94 202 SER A N 1
ATOM 1643 C CA . SER A 1 202 ? -9.024 13.142 7.654 1.00 78.94 202 SER A CA 1
ATOM 1644 C C . SER A 1 202 ? -7.806 13.688 6.899 1.00 78.94 202 SER A C 1
ATOM 1646 O O . SER A 1 202 ? -7.327 14.771 7.217 1.00 78.94 202 SER A O 1
ATOM 1648 N N . VAL A 1 203 ? -7.301 12.970 5.889 1.00 80.12 203 VAL A N 1
ATOM 1649 C CA . VAL A 1 203 ? -6.141 13.407 5.084 1.00 80.12 203 VAL A CA 1
ATOM 1650 C C . VAL A 1 203 ? -6.434 14.712 4.332 1.00 80.12 203 VAL A C 1
ATOM 1652 O O . VAL A 1 203 ? -5.526 15.485 4.041 1.00 80.12 203 VAL A O 1
ATOM 1655 N N . PHE A 1 204 ? -7.706 14.989 4.030 1.00 73.88 204 PHE A N 1
ATOM 1656 C CA . PHE A 1 204 ? -8.109 16.194 3.297 1.00 73.88 204 PHE A CA 1
ATOM 1657 C C . PHE A 1 204 ? -8.518 17.359 4.202 1.00 73.88 204 PHE A C 1
ATOM 1659 O O . PHE A 1 204 ? -8.689 18.470 3.702 1.00 73.88 204 PHE A O 1
ATOM 1666 N N . GLU A 1 205 ? -8.639 17.144 5.516 1.00 71.00 205 GLU A N 1
ATOM 1667 C CA . GLU A 1 205 ? -8.992 18.202 6.474 1.00 71.00 205 GLU A CA 1
ATOM 1668 C C . GLU A 1 205 ? -7.859 19.228 6.619 1.00 71.00 205 GLU A C 1
ATOM 1670 O O . GLU A 1 205 ? -8.111 20.432 6.643 1.00 71.00 205 GLU A O 1
ATOM 1675 N N . LYS A 1 206 ? -6.599 18.773 6.616 1.00 65.00 206 LYS A N 1
ATOM 1676 C CA . LYS A 1 206 ? -5.419 19.648 6.739 1.00 65.00 206 LYS A CA 1
ATOM 1677 C C . LYS A 1 206 ? -5.258 20.618 5.577 1.00 65.00 206 LYS A C 1
ATOM 1679 O O . LYS A 1 206 ? -4.986 21.790 5.797 1.00 65.00 206 LYS A O 1
ATOM 1684 N N . LEU A 1 207 ? -5.522 20.154 4.356 1.00 63.56 207 LEU A N 1
ATOM 1685 C CA . LEU A 1 207 ? -5.477 21.009 3.170 1.00 63.56 207 LEU A CA 1
ATOM 1686 C C . LEU A 1 207 ? -6.521 22.137 3.244 1.00 63.56 207 LEU A C 1
ATOM 1688 O O . LEU A 1 207 ? -6.307 23.212 2.696 1.00 63.56 207 LEU A O 1
ATOM 1692 N N . GLY A 1 208 ? -7.648 21.901 3.926 1.00 61.41 208 GLY A N 1
ATOM 1693 C CA . GLY A 1 208 ? -8.620 22.946 4.238 1.00 61.41 208 GLY A CA 1
ATOM 1694 C C . GLY A 1 208 ? -8.110 23.934 5.287 1.00 61.41 208 GLY A C 1
ATOM 1695 O O . GLY A 1 208 ? -8.306 25.132 5.123 1.00 61.41 208 GLY A O 1
ATOM 1696 N N . HIS A 1 209 ? -7.420 23.451 6.324 1.00 60.94 209 HIS A N 1
ATOM 1697 C CA . HIS A 1 209 ? -6.906 24.281 7.417 1.00 60.94 209 HIS A CA 1
ATOM 1698 C C . HIS A 1 209 ? -5.751 25.202 6.983 1.00 60.94 209 HIS A C 1
ATOM 1700 O O . HIS A 1 209 ? -5.727 26.366 7.374 1.00 60.94 209 HIS A O 1
ATOM 1706 N N . ASP A 1 210 ? -4.849 24.722 6.121 1.00 58.47 210 ASP A N 1
ATOM 1707 C CA . ASP A 1 210 ? -3.732 25.519 5.581 1.00 58.47 210 ASP A CA 1
ATOM 1708 C C . ASP A 1 210 ? -4.212 26.664 4.667 1.00 58.47 210 ASP A C 1
ATOM 1710 O O . ASP A 1 210 ? -3.543 27.686 4.533 1.00 58.47 210 ASP A O 1
ATOM 1714 N N . LEU A 1 211 ? -5.380 26.503 4.036 1.00 58.31 211 LEU A N 1
ATOM 1715 C CA . LEU A 1 211 ? -6.019 27.521 3.192 1.00 58.31 211 LEU A CA 1
ATOM 1716 C C . LEU A 1 211 ? -6.975 28.437 3.976 1.00 58.31 211 LEU A C 1
ATOM 1718 O O . LEU A 1 211 ? -7.300 29.523 3.496 1.00 58.31 211 LEU A O 1
ATOM 1722 N N . ALA A 1 212 ? -7.456 27.990 5.142 1.00 54.56 212 ALA A N 1
ATOM 1723 C CA . ALA A 1 212 ? -8.439 28.696 5.963 1.00 54.56 212 ALA A CA 1
ATOM 1724 C C . ALA A 1 212 ? -7.818 29.612 7.027 1.00 54.56 212 ALA A C 1
ATOM 1726 O O . ALA A 1 212 ? -8.521 30.494 7.512 1.00 54.56 212 ALA A O 1
ATOM 1727 N N . GLU A 1 213 ? -6.539 29.442 7.375 1.00 47.31 213 GLU A N 1
ATOM 1728 C CA . GLU A 1 213 ? -5.788 30.383 8.217 1.00 47.31 213 GLU A CA 1
ATOM 1729 C C . GLU A 1 213 ? -5.490 31.666 7.416 1.00 47.31 213 GLU A C 1
ATOM 1731 O O . GLU A 1 213 ? -4.613 31.669 6.545 1.00 47.31 213 GLU A O 1
ATOM 1736 N N . PRO A 1 214 ? -6.189 32.789 7.666 1.00 49.66 214 PRO A N 1
ATOM 1737 C CA . PRO A 1 214 ? -5.869 34.041 7.019 1.00 49.66 214 PRO A CA 1
ATOM 1738 C C . PRO A 1 214 ? -4.638 34.610 7.715 1.00 49.66 214 PRO A C 1
ATOM 1740 O O . PRO A 1 214 ? -4.599 34.775 8.936 1.00 49.66 214 PRO A O 1
ATOM 1743 N N . SER A 1 215 ? -3.642 34.988 6.927 1.00 41.66 215 SER A N 1
ATOM 1744 C CA . SER A 1 215 ? -2.572 35.861 7.383 1.00 41.66 215 SER A CA 1
ATOM 1745 C C . SER A 1 215 ? -3.148 37.111 8.078 1.00 41.66 215 SER A C 1
ATOM 1747 O O . SER A 1 215 ? -3.726 37.976 7.424 1.00 41.66 215 SER A O 1
ATOM 1749 N N . ASN A 1 216 ? -2.901 37.190 9.388 1.00 44.09 216 ASN A N 1
ATOM 1750 C CA . ASN A 1 216 ? -2.926 38.349 10.288 1.00 44.09 216 ASN A CA 1
ATOM 1751 C C . ASN A 1 216 ? -4.278 38.956 10.735 1.00 44.09 216 ASN A C 1
ATOM 1753 O O . ASN A 1 216 ? -4.931 39.716 10.031 1.00 44.09 216 ASN A O 1
ATOM 1757 N N . SER A 1 217 ? -4.554 38.726 12.029 1.00 52.25 217 SER A N 1
ATOM 1758 C CA . SER A 1 217 ? -4.988 39.688 13.063 1.00 52.25 217 SER A CA 1
ATOM 1759 C C . SER A 1 217 ? -6.149 40.654 12.767 1.00 52.25 217 SER A C 1
ATOM 1761 O O . SER A 1 217 ? -5.950 41.688 12.138 1.00 52.25 217 SER A O 1
ATOM 1763 N N . ALA A 1 218 ? -7.301 40.412 13.403 1.00 42.22 218 ALA A N 1
ATOM 1764 C CA . ALA A 1 218 ? -7.918 41.279 14.427 1.00 42.22 218 ALA A CA 1
ATOM 1765 C C . ALA A 1 218 ? -9.431 41.001 14.548 1.00 42.22 218 ALA A C 1
ATOM 1767 O O . ALA A 1 218 ? -10.169 41.123 13.580 1.00 42.22 218 ALA A O 1
ATOM 1768 N N . SER A 1 219 ? -9.856 40.659 15.771 1.00 48.28 219 SER A N 1
ATOM 1769 C CA . SER A 1 219 ? -11.187 40.847 16.385 1.00 48.28 219 SER A CA 1
ATOM 1770 C C . SER A 1 219 ? -12.458 40.743 15.520 1.00 48.28 219 SER A C 1
ATOM 1772 O O . SER A 1 219 ? -12.740 41.626 14.716 1.00 48.28 219 SER A O 1
ATOM 1774 N N . THR A 1 220 ? -13.366 39.823 15.863 1.00 40.19 220 THR A N 1
ATOM 1775 C CA . THR A 1 220 ? -14.630 40.126 16.582 1.00 40.19 220 THR A CA 1
ATOM 1776 C C . THR A 1 220 ? -15.475 38.853 16.683 1.00 40.19 220 THR A C 1
ATOM 1778 O O . THR A 1 220 ? -15.677 38.127 15.714 1.00 40.19 220 THR A O 1
ATOM 1781 N N . ASP A 1 221 ? -15.944 38.606 17.899 1.00 46.38 221 ASP A N 1
ATOM 1782 C CA . ASP A 1 221 ? -16.806 37.515 18.336 1.00 46.38 221 ASP A CA 1
ATOM 1783 C C . ASP A 1 221 ? -18.139 37.513 17.549 1.00 46.38 221 ASP A C 1
ATOM 1785 O O . ASP A 1 221 ? -18.919 38.462 17.640 1.00 46.38 221 ASP A O 1
ATOM 1789 N N . GLY A 1 222 ? -18.379 36.489 16.714 1.00 46.50 222 GLY A N 1
ATOM 1790 C CA . GLY A 1 222 ? -19.649 36.320 15.981 1.00 46.50 222 GLY A CA 1
ATOM 1791 C C . GLY A 1 222 ? -19.611 35.589 14.626 1.00 46.50 222 GLY A C 1
ATOM 1792 O O . GLY A 1 222 ? -20.657 35.143 14.156 1.00 46.50 222 GLY A O 1
ATOM 1793 N N . THR A 1 223 ? -18.448 35.408 13.991 1.00 48.03 223 THR A N 1
ATOM 1794 C CA . THR A 1 223 ? -18.325 34.876 12.607 1.00 48.03 223 THR A CA 1
ATOM 1795 C C . THR A 1 223 ? -17.858 33.419 12.489 1.00 48.03 223 THR A C 1
ATOM 1797 O O . THR A 1 223 ? -17.720 32.916 11.374 1.00 48.03 223 THR A O 1
ATOM 1800 N N . VAL A 1 224 ? -17.700 32.698 13.607 1.00 50.31 224 VAL A N 1
ATOM 1801 C CA . VAL A 1 224 ? -17.178 31.309 13.652 1.00 50.31 224 VAL A CA 1
ATOM 1802 C C . VAL A 1 224 ? -17.940 30.353 12.714 1.00 50.31 224 VAL A C 1
ATOM 1804 O O . VAL A 1 224 ? -17.344 29.502 12.068 1.00 50.31 224 VAL A O 1
ATOM 1807 N N . ARG A 1 225 ? -19.250 30.558 12.519 1.00 49.47 225 ARG A N 1
ATOM 1808 C CA . ARG A 1 225 ? -20.077 29.711 11.637 1.00 49.47 225 ARG A CA 1
ATOM 1809 C C . ARG A 1 225 ? -19.798 29.867 10.138 1.00 49.47 225 ARG A C 1
ATOM 1811 O O . ARG A 1 225 ? -20.062 28.935 9.386 1.00 49.47 225 ARG A O 1
ATOM 1818 N N . ALA A 1 226 ? -19.319 31.030 9.695 1.00 50.88 226 ALA A N 1
ATOM 1819 C CA . ALA A 1 226 ? -19.038 31.275 8.279 1.00 50.88 226 ALA A CA 1
ATOM 1820 C C . ALA A 1 226 ? -17.669 30.708 7.874 1.00 50.88 226 ALA A C 1
ATOM 1822 O O . ALA A 1 226 ? -17.545 30.152 6.787 1.00 50.88 226 ALA A O 1
ATOM 1823 N N . GLY A 1 227 ? -16.676 30.782 8.770 1.00 56.78 227 GLY A N 1
ATOM 1824 C CA . GLY A 1 227 ? -15.362 30.164 8.571 1.00 56.78 227 GLY A CA 1
ATOM 1825 C C . GLY A 1 227 ? -15.446 28.640 8.474 1.00 56.78 227 GLY A C 1
ATOM 1826 O O . GLY A 1 227 ? -14.910 28.065 7.533 1.00 56.78 227 GLY A O 1
ATOM 1827 N N . ASP A 1 228 ? -16.212 28.001 9.364 1.00 58.88 228 ASP A N 1
ATOM 1828 C CA . ASP A 1 228 ? -16.386 26.541 9.368 1.00 58.88 228 ASP A CA 1
ATOM 1829 C C . ASP A 1 228 ? -17.112 26.023 8.116 1.00 58.88 228 ASP A C 1
ATOM 1831 O O . ASP A 1 228 ? -16.765 24.969 7.585 1.00 58.88 228 ASP A O 1
ATOM 1835 N N . ALA A 1 229 ? -18.107 26.762 7.612 1.00 62.47 229 ALA A N 1
ATOM 1836 C CA . ALA A 1 229 ? -18.828 26.390 6.395 1.00 62.47 229 ALA A CA 1
ATOM 1837 C C . ALA A 1 229 ? -17.945 26.516 5.143 1.00 62.47 229 ALA A C 1
ATOM 1839 O O . ALA A 1 229 ? -17.956 25.624 4.297 1.00 62.47 229 ALA A O 1
ATOM 1840 N N . VAL A 1 230 ? -17.143 27.584 5.055 1.00 63.88 230 VAL A N 1
ATOM 1841 C CA . VAL A 1 230 ? -16.179 27.786 3.962 1.00 63.88 230 VAL A CA 1
ATOM 1842 C C . VAL A 1 230 ? -15.061 26.744 4.033 1.00 63.88 230 VAL A C 1
ATOM 1844 O O . VAL A 1 230 ? -14.719 26.149 3.015 1.00 63.88 230 VAL A O 1
ATOM 1847 N N . ALA A 1 231 ? -14.538 26.448 5.225 1.00 63.50 231 ALA A N 1
ATOM 1848 C CA . ALA A 1 231 ? -13.546 25.394 5.420 1.00 63.50 231 ALA A CA 1
ATOM 1849 C C . ALA A 1 231 ? -14.106 24.015 5.037 1.00 63.50 231 ALA A C 1
ATOM 1851 O O . ALA A 1 231 ? -13.454 23.268 4.310 1.00 63.50 231 ALA A O 1
ATOM 1852 N N . ALA A 1 232 ? -15.338 23.692 5.443 1.00 62.94 232 ALA A N 1
ATOM 1853 C CA . ALA A 1 232 ? -16.003 22.453 5.051 1.00 62.94 232 ALA A CA 1
ATOM 1854 C C . ALA A 1 232 ? -16.223 22.369 3.530 1.00 62.94 232 ALA A C 1
ATOM 1856 O O . ALA A 1 232 ? -16.002 21.312 2.939 1.00 62.94 232 ALA A O 1
ATOM 1857 N N . GLU A 1 233 ? -16.604 23.469 2.876 1.00 63.78 233 GLU A N 1
ATOM 1858 C CA . GLU A 1 233 ? -16.741 23.528 1.418 1.00 63.78 233 GLU A CA 1
ATOM 1859 C C . GLU A 1 233 ? -15.391 23.326 0.711 1.00 63.78 233 GLU A C 1
ATOM 1861 O O . GLU A 1 233 ? -15.306 22.535 -0.231 1.00 63.78 233 GLU A O 1
ATOM 1866 N N . ILE A 1 234 ? -14.314 23.938 1.216 1.00 65.38 234 ILE A N 1
ATOM 1867 C CA . ILE A 1 234 ? -12.945 23.755 0.711 1.00 65.38 234 ILE A CA 1
ATOM 1868 C C . ILE A 1 234 ? -12.489 22.298 0.876 1.00 65.38 234 ILE A C 1
ATOM 1870 O O . ILE A 1 234 ? -11.951 21.717 -0.065 1.00 65.38 234 ILE A O 1
ATOM 1874 N N . VAL A 1 235 ? -12.743 21.665 2.025 1.00 64.50 235 VAL A N 1
ATOM 1875 C CA . VAL A 1 235 ? -12.415 20.245 2.260 1.00 64.50 235 VAL A CA 1
ATOM 1876 C C . VAL A 1 235 ? -13.176 19.335 1.285 1.00 64.50 235 VAL A C 1
ATOM 1878 O O . VAL A 1 235 ? -12.590 18.428 0.687 1.00 64.50 235 VAL A O 1
ATOM 1881 N N . MET A 1 236 ? -14.464 19.603 1.048 1.00 62.00 236 MET A N 1
ATOM 1882 C CA . MET A 1 236 ? -15.282 18.836 0.098 1.00 62.00 236 MET A CA 1
ATOM 1883 C C . MET A 1 236 ? -14.840 19.042 -1.361 1.00 62.00 236 MET A C 1
ATOM 1885 O O . MET A 1 236 ? -14.798 18.080 -2.138 1.00 62.00 236 MET A O 1
ATOM 1889 N N . ALA A 1 237 ? -14.458 20.267 -1.731 1.00 64.44 237 ALA A N 1
ATOM 1890 C CA . ALA A 1 237 ? -13.891 20.582 -3.040 1.00 64.44 237 ALA A CA 1
ATOM 1891 C C . ALA A 1 237 ? -12.528 19.898 -3.241 1.00 64.44 237 ALA A C 1
ATOM 1893 O O . ALA A 1 237 ? -12.267 19.309 -4.292 1.00 64.44 237 ALA A O 1
ATOM 1894 N N . ASN A 1 238 ? -11.689 19.876 -2.207 1.00 67.44 238 ASN A N 1
ATOM 1895 C CA . ASN A 1 238 ? -10.391 19.212 -2.238 1.00 67.44 238 ASN A CA 1
ATOM 1896 C C . ASN A 1 238 ? -10.529 17.697 -2.423 1.00 67.44 238 ASN A C 1
ATOM 1898 O O . ASN A 1 238 ? -9.807 17.120 -3.235 1.00 67.44 238 ASN A O 1
ATOM 1902 N N . ARG A 1 239 ? -11.505 17.048 -1.772 1.00 70.75 239 ARG A N 1
ATOM 1903 C CA . ARG A 1 239 ? -11.750 15.604 -1.943 1.00 70.75 239 ARG A CA 1
ATOM 1904 C C . ARG A 1 239 ? -12.095 15.229 -3.388 1.00 70.75 239 ARG A C 1
ATOM 1906 O O . ARG A 1 239 ? -11.675 14.183 -3.868 1.00 70.75 239 ARG A O 1
ATOM 1913 N N . THR A 1 240 ? -12.852 16.062 -4.096 1.00 71.06 240 THR A N 1
ATOM 1914 C CA . THR A 1 240 ? -13.279 15.770 -5.479 1.00 71.06 240 THR A CA 1
ATOM 1915 C C . THR A 1 240 ? -12.249 16.177 -6.535 1.00 71.06 240 THR A C 1
ATOM 1917 O O . THR A 1 240 ? -12.315 15.703 -7.666 1.00 71.06 240 THR A O 1
ATOM 1920 N N . LYS A 1 241 ? -11.248 16.988 -6.174 1.00 77.44 241 LYS A N 1
ATOM 1921 C CA . LYS A 1 241 ? -10.186 17.429 -7.091 1.00 77.44 241 LYS A CA 1
ATOM 1922 C C . LYS A 1 241 ? -9.229 16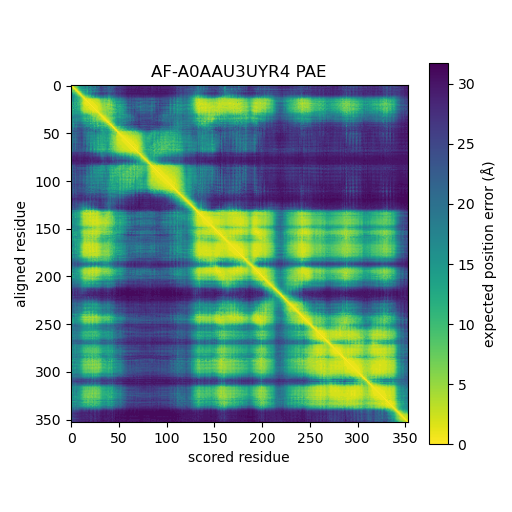.303 -7.499 1.00 77.44 241 LYS A C 1
ATOM 1924 O O . LYS A 1 241 ? -8.727 16.304 -8.622 1.00 77.44 241 LYS A O 1
ATOM 1929 N N . PHE A 1 242 ? -8.962 15.355 -6.600 1.00 74.88 242 PHE A N 1
ATOM 1930 C CA . PHE A 1 242 ? -7.953 14.311 -6.821 1.00 74.88 242 PHE A CA 1
ATOM 1931 C C . PHE A 1 242 ? -8.522 13.004 -7.391 1.00 74.88 242 PHE A C 1
ATOM 1933 O O . PHE A 1 242 ? -7.776 12.223 -7.987 1.00 74.88 242 PHE A O 1
ATOM 1940 N N . PHE A 1 243 ? -9.829 12.762 -7.245 1.00 85.31 243 PHE A N 1
ATOM 1941 C CA . PHE A 1 243 ? -10.451 11.477 -7.574 1.00 85.31 243 PHE A CA 1
ATOM 1942 C C . PHE A 1 243 ? -11.627 11.625 -8.535 1.00 85.31 243 PHE A C 1
ATOM 1944 O O . PHE A 1 243 ? -12.511 12.448 -8.328 1.00 85.31 243 PHE A O 1
ATOM 1951 N N . ASP A 1 244 ? -11.680 10.747 -9.540 1.00 86.31 244 ASP A N 1
ATOM 1952 C CA . ASP A 1 244 ? -12.828 10.661 -10.455 1.00 86.31 244 ASP A CA 1
ATOM 1953 C C . ASP A 1 244 ? -14.067 10.047 -9.781 1.00 86.31 244 ASP A C 1
ATOM 1955 O O . ASP A 1 244 ? -15.198 10.315 -10.178 1.00 86.31 244 ASP A O 1
ATOM 1959 N N . LEU A 1 245 ? -13.852 9.180 -8.785 1.00 88.06 245 LEU A N 1
ATOM 1960 C CA . LEU A 1 245 ? -14.893 8.479 -8.042 1.00 88.06 245 LEU A CA 1
ATOM 1961 C C . LEU A 1 245 ? -14.441 8.273 -6.597 1.00 88.06 245 LEU A C 1
ATOM 1963 O O . LEU A 1 245 ? -13.349 7.762 -6.353 1.00 88.06 245 LEU A O 1
ATOM 1967 N N . VAL A 1 246 ? -15.317 8.606 -5.651 1.00 86.88 246 VAL A N 1
ATOM 1968 C CA . VAL A 1 246 ? -15.124 8.350 -4.220 1.00 86.88 246 VAL A CA 1
ATOM 1969 C C . VAL A 1 246 ? -16.203 7.376 -3.760 1.00 86.88 246 VAL A C 1
ATOM 1971 O O . VAL A 1 246 ? -17.392 7.657 -3.898 1.00 86.88 246 VAL A O 1
ATOM 1974 N N . ILE A 1 247 ? -15.788 6.225 -3.231 1.00 88.19 247 ILE A N 1
ATOM 1975 C CA . ILE A 1 247 ? -16.690 5.208 -2.682 1.00 88.19 247 ILE A CA 1
ATOM 1976 C C . ILE A 1 247 ? -16.565 5.260 -1.155 1.00 88.19 247 ILE A C 1
ATOM 1978 O O . ILE A 1 247 ? -15.524 4.853 -0.637 1.00 88.19 247 ILE A O 1
ATOM 1982 N N . PRO A 1 248 ? -17.576 5.755 -0.419 1.00 83.75 248 PRO A N 1
ATOM 1983 C CA . PRO A 1 248 ? -17.521 5.766 1.037 1.00 83.75 248 PRO A CA 1
ATOM 1984 C C . PRO A 1 248 ? -17.579 4.333 1.581 1.00 83.75 248 PRO A C 1
ATOM 1986 O O . PRO A 1 248 ? -18.393 3.519 1.139 1.00 83.75 248 PRO A O 1
ATOM 1989 N N . LEU A 1 249 ? -16.730 4.029 2.562 1.00 81.69 249 LEU A N 1
ATOM 1990 C CA . LEU A 1 249 ? -16.719 2.747 3.264 1.00 81.69 249 LEU A CA 1
ATOM 1991 C C . LEU A 1 249 ? -17.352 2.920 4.646 1.00 81.69 249 LEU A C 1
ATOM 1993 O O . LEU A 1 249 ? -16.852 3.677 5.473 1.00 81.69 249 LEU A O 1
ATOM 1997 N N . VAL A 1 250 ? -18.442 2.197 4.912 1.00 77.12 250 VAL A N 1
ATOM 1998 C CA . VAL A 1 250 ? -19.056 2.149 6.248 1.00 77.12 250 VAL A CA 1
ATOM 1999 C C . VAL A 1 250 ? -18.394 1.022 7.051 1.00 77.12 250 VAL A C 1
ATOM 2001 O O . VAL A 1 250 ? -18.368 -0.117 6.574 1.00 77.12 250 VAL A O 1
ATOM 2004 N N . PRO A 1 251 ? -17.859 1.286 8.258 1.00 68.12 251 PRO A N 1
ATOM 2005 C CA . PRO A 1 251 ? -17.249 0.249 9.081 1.00 68.12 251 PRO A CA 1
ATOM 2006 C C . PRO A 1 251 ? -18.289 -0.805 9.481 1.00 68.12 251 PRO A C 1
ATOM 2008 O O . PRO A 1 251 ? -19.374 -0.488 9.9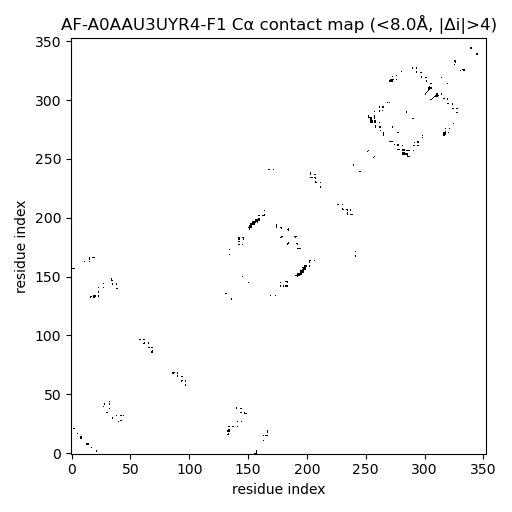62 1.00 68.12 251 PRO A O 1
ATOM 2011 N N . PHE A 1 252 ? -17.948 -2.084 9.309 1.00 66.31 252 PHE A N 1
ATOM 2012 C CA . PHE A 1 252 ? -18.847 -3.202 9.624 1.00 66.31 252 PHE A CA 1
ATOM 2013 C C . PHE A 1 252 ? -18.949 -3.495 11.132 1.00 66.31 252 PHE A C 1
ATOM 2015 O O . PHE A 1 252 ? -19.816 -4.268 11.553 1.00 66.31 252 PHE A O 1
ATOM 2022 N N . ILE A 1 253 ? -18.072 -2.909 11.958 1.00 68.00 253 ILE A N 1
ATOM 2023 C CA . ILE A 1 253 ? -18.119 -3.067 13.413 1.00 68.00 253 ILE A CA 1
ATOM 2024 C C . ILE A 1 253 ? -18.824 -1.888 14.053 1.00 68.00 253 ILE A C 1
ATOM 2026 O O . ILE A 1 253 ? -18.335 -0.765 14.081 1.00 68.00 253 ILE A O 1
ATOM 2030 N N . THR A 1 254 ? -19.972 -2.204 14.632 1.00 72.06 254 THR A N 1
ATOM 2031 C CA . THR A 1 254 ? -20.697 -1.363 15.576 1.00 72.06 254 THR A CA 1
ATOM 2032 C C . THR A 1 254 ? -20.539 -1.939 16.981 1.00 72.06 254 THR A C 1
ATOM 2034 O O . THR A 1 254 ? -20.126 -3.088 17.143 1.00 72.06 254 THR A O 1
ATOM 2037 N N . HIS A 1 255 ? -20.928 -1.185 18.011 1.00 69.88 255 HIS A N 1
ATOM 2038 C CA . HIS A 1 255 ? -20.924 -1.674 19.396 1.00 69.88 255 HIS A CA 1
ATOM 2039 C C . HIS A 1 255 ? -21.677 -3.003 19.584 1.00 69.88 255 HIS A C 1
ATOM 2041 O O . HIS A 1 255 ? -21.276 -3.817 20.411 1.00 69.88 255 HIS A O 1
ATOM 2047 N N . HIS A 1 256 ? -22.739 -3.244 18.803 1.00 68.31 256 HIS A N 1
ATOM 2048 C CA . HIS A 1 256 ? -23.487 -4.505 18.841 1.00 68.31 256 HIS A CA 1
ATOM 2049 C C . HIS A 1 256 ? -22.692 -5.660 18.220 1.00 68.31 256 HIS A C 1
ATOM 2051 O O . HIS A 1 256 ? -22.537 -6.704 18.846 1.00 68.31 256 HIS A O 1
ATOM 2057 N N . ASN A 1 257 ? -22.125 -5.463 17.027 1.00 77.50 257 ASN A N 1
ATOM 2058 C CA . ASN A 1 257 ? -21.346 -6.508 16.355 1.00 77.50 257 ASN A CA 1
ATOM 2059 C C . ASN A 1 257 ? -20.025 -6.814 17.093 1.00 77.50 257 ASN A C 1
ATOM 2061 O O . ASN A 1 257 ? -19.594 -7.961 17.167 1.00 77.50 257 ASN A O 1
ATOM 2065 N N . ALA A 1 258 ? -19.404 -5.796 17.698 1.00 82.19 258 ALA A N 1
ATOM 2066 C CA . ALA A 1 258 ? -18.200 -5.936 18.518 1.00 82.19 258 ALA A CA 1
ATOM 2067 C C . ALA A 1 258 ? -18.397 -6.926 19.675 1.00 82.19 258 ALA A C 1
ATOM 2069 O O . ALA A 1 258 ? -17.508 -7.728 19.958 1.00 82.19 258 ALA A O 1
ATOM 2070 N N . ARG A 1 259 ? -19.571 -6.894 20.315 1.00 85.69 259 ARG A N 1
ATOM 2071 C CA . ARG A 1 259 ? -19.918 -7.780 21.428 1.00 85.69 259 ARG A CA 1
ATOM 2072 C C . ARG A 1 259 ? -20.013 -9.230 20.976 1.00 85.69 259 ARG A C 1
ATOM 2074 O O . ARG A 1 259 ? -19.354 -10.091 21.552 1.00 85.69 259 ARG A O 1
ATOM 2081 N N . ASP A 1 260 ? -20.790 -9.480 19.925 1.00 85.25 260 ASP A N 1
ATOM 2082 C CA . ASP A 1 260 ? -20.986 -10.825 19.384 1.00 85.25 260 ASP A CA 1
ATOM 2083 C C . ASP A 1 260 ? -19.667 -11.417 18.874 1.00 85.25 260 ASP A C 1
ATOM 2085 O O . ASP A 1 260 ? -19.378 -12.593 19.102 1.00 85.25 260 ASP A O 1
ATOM 2089 N N . LEU A 1 261 ? -18.828 -10.596 18.235 1.00 82.94 261 LEU A N 1
ATOM 2090 C CA . LEU A 1 261 ? -17.487 -10.989 17.816 1.00 82.94 261 LEU A CA 1
ATOM 2091 C C . LEU A 1 261 ? -16.606 -11.362 19.015 1.00 82.94 261 LEU A C 1
ATOM 2093 O O . LEU A 1 261 ? -16.001 -12.435 19.016 1.00 82.94 261 LEU A O 1
ATOM 2097 N N . LEU A 1 262 ? -16.538 -10.505 20.037 1.00 85.44 262 LEU A N 1
ATOM 2098 C CA . LEU A 1 262 ? -15.696 -10.732 21.211 1.00 85.44 262 LEU A CA 1
ATOM 2099 C C . LEU A 1 262 ? -16.146 -11.974 21.992 1.00 85.44 262 LEU A C 1
ATOM 2101 O O . LEU A 1 262 ? -15.318 -12.808 22.353 1.00 85.44 262 LEU A O 1
ATOM 2105 N N . ALA A 1 263 ? -17.457 -12.154 22.169 1.00 85.94 263 ALA A N 1
ATOM 2106 C CA . ALA A 1 263 ? -18.027 -13.340 22.797 1.00 85.94 263 ALA A CA 1
ATOM 2107 C C . ALA A 1 263 ? -17.666 -14.620 22.026 1.00 85.94 263 ALA A C 1
ATOM 2109 O O . ALA A 1 263 ? -17.252 -15.609 22.632 1.00 85.94 263 ALA A O 1
ATOM 2110 N N . ARG A 1 264 ? -17.746 -14.609 20.687 1.00 84.12 264 ARG A N 1
ATOM 2111 C CA . ARG A 1 264 ? -17.351 -15.756 19.847 1.00 84.12 264 ARG A CA 1
ATOM 2112 C C . ARG A 1 264 ? -15.867 -16.090 19.985 1.00 84.12 264 ARG A C 1
ATOM 2114 O O . ARG A 1 264 ? -15.527 -17.259 20.160 1.00 84.12 264 ARG A O 1
ATOM 2121 N N . LEU A 1 265 ? -14.998 -15.080 19.928 1.00 81.25 265 LEU A N 1
ATOM 2122 C CA . LEU A 1 265 ? -13.547 -15.260 20.047 1.00 81.25 265 LEU A CA 1
ATOM 2123 C C . LEU A 1 265 ? -13.154 -15.817 21.423 1.00 81.25 265 LEU A C 1
ATOM 2125 O O . LEU A 1 265 ? -12.344 -16.739 21.504 1.00 81.25 265 LEU A O 1
ATOM 2129 N N . LEU A 1 266 ? -13.770 -15.312 22.494 1.00 83.31 266 LEU A N 1
ATOM 2130 C CA . LEU A 1 266 ? -13.531 -15.778 23.861 1.00 83.31 266 LEU A CA 1
ATOM 2131 C C . LEU A 1 266 ? -14.102 -17.184 24.112 1.00 83.31 266 LEU A C 1
ATOM 2133 O O . LEU A 1 266 ? -13.448 -18.002 24.758 1.00 83.31 266 LEU A O 1
ATOM 2137 N N . THR A 1 267 ? -15.260 -17.514 23.532 1.00 80.25 267 THR A N 1
ATOM 2138 C CA . THR A 1 267 ? -15.850 -18.863 23.629 1.00 80.25 267 THR A CA 1
ATOM 2139 C C . THR A 1 267 ? -14.972 -19.906 22.934 1.00 80.25 267 THR A C 1
ATOM 2141 O O . THR A 1 267 ? -14.691 -20.960 23.505 1.00 80.25 267 THR A O 1
ATOM 2144 N N . GLY A 1 268 ? -14.467 -19.602 21.731 1.00 71.62 268 GLY A N 1
ATOM 2145 C CA . GLY A 1 268 ? -13.526 -20.474 21.013 1.00 71.62 268 GLY A CA 1
ATOM 2146 C C . GLY A 1 268 ? -12.206 -20.697 21.761 1.00 71.62 268 GLY A C 1
ATOM 2147 O O . GLY A 1 268 ? -11.552 -21.721 21.574 1.00 71.62 268 GLY A O 1
ATOM 2148 N N . ALA A 1 269 ? -11.844 -19.769 22.646 1.00 65.69 269 ALA A N 1
ATOM 2149 C CA . ALA A 1 269 ? -10.652 -19.826 23.481 1.00 65.69 269 ALA A CA 1
ATOM 2150 C C . ALA A 1 269 ? -10.855 -20.509 24.850 1.00 65.69 269 ALA A C 1
ATOM 2152 O O . ALA A 1 269 ? -9.902 -20.559 25.626 1.00 65.69 269 ALA A O 1
ATOM 2153 N N . GLN A 1 270 ? -12.062 -21.004 25.172 1.00 68.12 270 GLN A N 1
ATOM 2154 C CA . GLN A 1 270 ? -12.432 -21.483 26.520 1.00 68.12 270 GLN A CA 1
ATOM 2155 C C . GLN A 1 270 ? -12.166 -20.438 27.624 1.00 68.12 270 GLN A C 1
ATOM 2157 O O . GLN A 1 270 ? -11.851 -20.769 28.768 1.00 68.12 270 GLN A O 1
ATOM 2162 N N . ALA A 1 271 ? -12.265 -19.156 27.273 1.00 72.81 271 ALA A N 1
ATOM 2163 C CA . ALA A 1 271 ? -12.053 -18.055 28.194 1.00 72.81 271 ALA A CA 1
ATOM 2164 C C . ALA A 1 271 ? -13.254 -17.920 29.135 1.00 72.81 271 ALA A C 1
ATOM 2166 O O . ALA A 1 271 ? -14.375 -17.702 28.683 1.00 72.81 271 ALA A O 1
ATOM 2167 N N . ASN A 1 272 ? -13.025 -18.003 30.445 1.00 80.75 272 ASN A N 1
ATOM 2168 C CA . ASN A 1 272 ? -14.084 -17.847 31.443 1.00 80.75 272 ASN A CA 1
ATOM 2169 C C . ASN A 1 272 ? -14.202 -16.378 31.891 1.00 80.75 272 ASN A C 1
ATOM 2171 O O . ASN A 1 272 ? -14.004 -16.070 33.065 1.00 80.75 272 ASN A O 1
ATOM 2175 N N . VAL A 1 273 ? -14.409 -15.477 30.923 1.00 86.12 273 VAL A N 1
ATOM 2176 C CA . VAL A 1 273 ? -14.551 -14.028 31.149 1.00 86.12 273 VAL A CA 1
ATOM 2177 C C . VAL A 1 273 ? -16.028 -13.673 31.316 1.00 86.12 273 VAL A C 1
ATOM 2179 O O . VAL A 1 273 ? -16.866 -14.159 30.555 1.00 86.12 273 VAL A O 1
ATOM 2182 N N . SER A 1 274 ? -16.356 -12.819 32.284 1.00 88.75 274 SER A N 1
ATOM 2183 C CA . SER A 1 274 ? -17.737 -12.392 32.535 1.00 88.75 274 SER A CA 1
ATOM 2184 C C . SER A 1 274 ? -18.357 -11.612 31.366 1.00 88.75 274 SER A C 1
ATOM 2186 O O . SER A 1 274 ? -17.721 -10.767 30.732 1.00 88.75 274 SER A O 1
ATOM 2188 N N . GLY A 1 275 ? -19.645 -11.870 31.106 1.00 86.44 275 GLY A N 1
ATOM 2189 C CA . GLY A 1 275 ? -20.414 -11.184 30.059 1.00 86.44 275 GLY A CA 1
ATOM 2190 C C . GLY A 1 275 ? -20.503 -9.668 30.265 1.00 86.44 275 GLY A C 1
ATOM 2191 O O . GLY A 1 275 ? -20.420 -8.915 29.300 1.00 86.44 275 GLY A O 1
ATOM 2192 N N . ASP A 1 276 ? -20.570 -9.212 31.517 1.00 88.31 276 ASP A N 1
ATOM 2193 C CA . ASP A 1 276 ? -20.621 -7.782 31.845 1.00 88.31 276 ASP A CA 1
ATOM 2194 C C . ASP A 1 276 ? -19.339 -7.055 31.412 1.00 88.31 276 ASP A C 1
ATOM 2196 O O . ASP A 1 276 ? -19.389 -5.960 30.846 1.00 88.31 276 ASP A O 1
ATOM 2200 N N . LEU A 1 277 ? -18.173 -7.678 31.621 1.00 88.44 277 LEU A N 1
ATOM 2201 C CA . LEU A 1 277 ? -16.890 -7.119 31.198 1.00 88.44 277 LEU A CA 1
ATOM 2202 C C . LEU A 1 277 ? -16.772 -7.092 29.667 1.00 88.44 277 LEU A C 1
ATOM 2204 O O . LEU A 1 277 ? -16.297 -6.105 29.102 1.00 88.44 277 LEU A O 1
ATOM 2208 N N . ILE A 1 278 ? -17.257 -8.136 28.992 1.00 89.12 278 ILE A N 1
ATOM 2209 C CA . ILE A 1 278 ? -17.349 -8.199 27.525 1.00 89.12 278 ILE A CA 1
ATOM 2210 C C . ILE A 1 278 ? -18.186 -7.031 26.983 1.00 89.12 278 ILE A C 1
ATOM 2212 O O . ILE A 1 278 ? -17.754 -6.340 26.056 1.00 89.12 278 ILE A O 1
ATOM 2216 N N . ASP A 1 279 ? -19.341 -6.763 27.593 1.00 87.94 279 ASP A N 1
ATOM 2217 C CA . ASP A 1 279 ? -20.265 -5.710 27.168 1.00 87.94 279 ASP A CA 1
ATOM 2218 C C . ASP A 1 279 ? -19.671 -4.304 27.355 1.00 87.94 279 ASP A C 1
ATOM 2220 O O . ASP A 1 279 ? -19.827 -3.430 26.491 1.00 87.94 279 ASP A O 1
ATOM 2224 N N . VAL A 1 280 ? -18.941 -4.078 28.454 1.00 89.25 280 VAL A N 1
ATOM 2225 C CA . VAL A 1 280 ? -18.230 -2.814 28.702 1.00 89.25 280 VAL A CA 1
ATOM 2226 C C . VAL A 1 280 ? -17.163 -2.567 27.633 1.00 89.25 280 VAL A C 1
ATOM 2228 O O . VAL A 1 280 ? -17.089 -1.460 27.085 1.00 89.25 280 VAL A O 1
ATOM 2231 N N . VAL A 1 281 ? -16.366 -3.589 27.308 1.00 88.38 281 VAL A N 1
ATOM 2232 C CA . VAL A 1 281 ? -15.262 -3.488 26.342 1.00 88.38 281 VAL A CA 1
ATOM 2233 C C . VAL A 1 281 ? -15.783 -3.296 24.917 1.00 88.38 281 VAL A C 1
ATOM 2235 O O . VAL A 1 281 ? -15.351 -2.372 24.226 1.00 88.38 281 VAL A O 1
ATOM 2238 N N . ALA A 1 282 ? -16.765 -4.092 24.490 1.00 87.12 282 ALA A N 1
ATOM 2239 C CA . ALA A 1 282 ? -17.355 -4.006 23.153 1.00 87.12 282 ALA A CA 1
ATOM 2240 C C . ALA A 1 282 ? -18.000 -2.638 22.863 1.00 87.12 282 ALA A C 1
ATOM 2242 O O . ALA A 1 282 ? -17.946 -2.127 21.740 1.00 87.12 282 ALA A O 1
ATOM 2243 N N . ARG A 1 283 ? -18.569 -1.990 23.889 1.00 85.62 283 ARG A N 1
ATOM 2244 C CA . ARG A 1 283 ? -19.126 -0.638 23.758 1.00 85.62 283 ARG A CA 1
ATOM 2245 C C . ARG A 1 283 ? -18.055 0.446 23.619 1.00 85.62 283 ARG A C 1
ATOM 2247 O O . ARG A 1 283 ? -18.357 1.523 23.127 1.00 85.62 283 ARG A O 1
ATOM 2254 N N . ARG A 1 284 ? -16.820 0.222 24.066 1.00 84.56 284 ARG A N 1
ATOM 2255 C CA . ARG A 1 284 ? -15.746 1.230 23.970 1.00 84.56 284 ARG A CA 1
ATOM 2256 C C . ARG A 1 284 ? -14.836 1.033 22.762 1.00 84.56 284 ARG A C 1
ATOM 2258 O O . ARG A 1 284 ? -14.245 2.008 22.316 1.00 84.56 284 ARG A O 1
ATOM 2265 N N . LEU A 1 285 ? -14.736 -0.185 22.226 1.00 84.00 285 LEU A N 1
ATOM 2266 C CA . LEU A 1 285 ? -13.749 -0.537 21.201 1.00 84.00 285 LEU A CA 1
ATOM 2267 C C . LEU A 1 285 ? -14.408 -1.091 19.922 1.00 84.00 285 LEU A C 1
ATOM 2269 O O . LEU A 1 285 ? -14.440 -2.307 19.729 1.00 84.00 285 LEU A O 1
ATOM 2273 N N . PRO A 1 286 ? -14.917 -0.235 19.016 1.00 76.38 286 PRO A N 1
ATOM 2274 C CA . PRO A 1 286 ? -15.500 -0.661 17.741 1.00 76.38 286 PRO A CA 1
ATOM 2275 C C . PRO A 1 286 ? -14.434 -0.915 16.651 1.00 76.38 286 PRO A C 1
ATOM 2277 O O . PRO A 1 286 ? -14.607 -0.514 15.505 1.00 76.38 286 PRO A O 1
ATOM 2280 N N . ASP A 1 287 ? -13.320 -1.576 16.983 1.00 84.12 287 ASP A N 1
ATOM 2281 C CA . ASP A 1 287 ? -12.225 -1.869 16.041 1.00 84.12 287 ASP A CA 1
ATOM 2282 C C . ASP A 1 287 ? -11.931 -3.376 15.999 1.00 84.12 287 ASP A C 1
ATOM 2284 O O . ASP A 1 287 ? -11.516 -3.969 16.996 1.00 84.12 287 ASP A O 1
ATOM 2288 N N . MET A 1 288 ? -12.101 -4.013 14.830 1.00 82.19 288 MET A N 1
ATOM 2289 C CA . MET A 1 288 ? -11.932 -5.471 14.705 1.00 82.19 288 MET A CA 1
ATOM 2290 C C . MET A 1 288 ? -10.518 -5.912 15.037 1.00 82.19 288 MET A C 1
ATOM 2292 O O . MET A 1 288 ? -10.318 -6.952 15.667 1.00 82.19 288 MET A O 1
ATOM 2296 N N . ARG A 1 289 ? -9.535 -5.155 14.551 1.00 85.62 289 ARG A N 1
ATOM 2297 C CA . ARG A 1 289 ? -8.127 -5.507 14.658 1.00 85.62 289 ARG A CA 1
ATOM 2298 C C . ARG A 1 289 ? -7.695 -5.418 16.109 1.00 85.62 289 ARG A C 1
ATOM 2300 O O . ARG A 1 289 ? -7.035 -6.337 16.588 1.00 85.62 289 ARG A O 1
ATOM 2307 N N . LEU A 1 290 ? -8.117 -4.368 16.808 1.00 88.50 290 LEU A N 1
ATOM 2308 C CA . LEU A 1 290 ? -7.851 -4.205 18.231 1.00 88.50 290 LEU A CA 1
ATOM 2309 C C . LEU A 1 290 ? -8.517 -5.312 19.054 1.00 88.50 290 LEU A C 1
ATOM 2311 O O . LEU A 1 290 ? -7.844 -5.948 19.860 1.00 88.50 290 LEU A O 1
ATOM 2315 N N . LEU A 1 291 ? -9.798 -5.609 18.809 1.00 87.94 291 LEU A N 1
ATOM 2316 C CA . LEU A 1 291 ? -10.511 -6.684 19.513 1.00 87.94 291 LEU A CA 1
ATOM 2317 C C . LEU A 1 291 ? -9.866 -8.055 19.278 1.00 87.94 291 LEU A C 1
ATOM 2319 O O . LEU A 1 291 ? -9.674 -8.826 20.220 1.00 87.94 291 LEU A O 1
ATOM 2323 N N . THR A 1 292 ? -9.483 -8.341 18.032 1.00 86.81 292 THR A N 1
ATOM 2324 C CA . THR A 1 292 ? -8.780 -9.579 17.673 1.00 86.81 292 THR A CA 1
ATOM 2325 C C . THR A 1 292 ? -7.425 -9.651 18.374 1.00 86.81 292 THR A C 1
ATOM 2327 O O . THR A 1 292 ? -7.076 -10.697 18.917 1.00 86.81 292 THR A O 1
ATOM 2330 N N . ASN A 1 293 ? -6.674 -8.543 18.422 1.00 90.75 293 ASN A N 1
ATOM 2331 C CA . ASN A 1 293 ? -5.386 -8.499 19.112 1.00 90.75 293 ASN A CA 1
ATOM 2332 C C . ASN A 1 293 ? -5.535 -8.715 20.623 1.00 90.75 293 ASN A C 1
ATOM 2334 O O . ASN A 1 293 ? -4.813 -9.530 21.191 1.00 90.75 293 ASN A O 1
ATOM 2338 N N . ILE A 1 294 ? -6.514 -8.062 21.256 1.00 91.12 294 ILE A N 1
ATOM 2339 C CA . ILE A 1 294 ? -6.840 -8.244 22.677 1.00 91.12 294 ILE A CA 1
ATOM 2340 C C . ILE A 1 294 ? -7.149 -9.715 22.974 1.00 91.12 294 ILE A C 1
ATOM 2342 O O . ILE A 1 294 ? -6.590 -10.277 23.914 1.00 91.12 294 ILE A O 1
ATOM 2346 N N . CYS A 1 295 ? -7.998 -10.360 22.168 1.00 88.69 295 CYS A N 1
ATOM 2347 C CA . CYS A 1 295 ? -8.342 -11.771 22.361 1.00 88.69 295 CYS A CA 1
ATOM 2348 C C . CYS A 1 295 ? -7.114 -12.680 22.188 1.00 88.69 295 CYS A C 1
ATOM 2350 O O . CYS A 1 295 ? -6.863 -13.544 23.028 1.00 88.69 295 CYS A O 1
ATOM 2352 N N . ASN A 1 296 ? -6.310 -12.450 21.147 1.00 90.00 296 ASN A N 1
ATOM 2353 C CA . ASN A 1 296 ? -5.087 -13.215 20.898 1.00 90.00 296 ASN A CA 1
ATOM 2354 C C . ASN A 1 296 ? -4.077 -13.073 22.046 1.00 90.00 296 ASN A C 1
ATOM 2356 O O . ASN A 1 296 ? -3.535 -14.070 22.525 1.00 90.00 296 ASN A O 1
ATOM 2360 N N . GLU A 1 297 ? -3.832 -11.851 22.522 1.00 90.94 297 GLU A N 1
ATOM 2361 C CA . GLU A 1 297 ? -2.953 -11.613 23.666 1.00 90.94 297 GLU A CA 1
ATOM 2362 C C . GLU A 1 297 ? -3.491 -12.286 24.927 1.00 90.94 297 GLU A C 1
ATOM 2364 O O . GLU A 1 297 ? -2.745 -12.985 25.616 1.00 90.94 297 GLU A O 1
ATOM 2369 N N . TYR A 1 298 ? -4.788 -12.143 25.202 1.00 90.19 298 TYR A N 1
ATOM 2370 C CA . TYR A 1 298 ? -5.434 -12.780 26.342 1.00 90.19 298 TYR A CA 1
ATOM 2371 C C . TYR A 1 298 ? -5.255 -14.304 26.333 1.00 90.19 298 TYR A C 1
ATOM 2373 O O . TYR A 1 298 ? -4.924 -14.886 27.369 1.00 90.19 298 TYR A O 1
ATOM 2381 N N . MET A 1 299 ? -5.388 -14.951 25.171 1.00 86.25 299 MET A N 1
ATOM 2382 C CA . MET A 1 299 ? -5.139 -16.390 25.022 1.00 86.25 299 MET A CA 1
ATOM 2383 C C . MET A 1 299 ? -3.699 -16.764 25.380 1.00 86.25 299 MET A C 1
ATOM 2385 O O . MET A 1 299 ? -3.462 -17.718 26.127 1.00 86.25 299 MET A O 1
ATOM 2389 N N . VAL A 1 300 ? -2.725 -16.003 24.873 1.00 88.00 300 VAL A N 1
ATOM 2390 C CA . VAL A 1 300 ? -1.301 -16.239 25.152 1.00 88.00 300 VAL A CA 1
ATOM 2391 C C . VAL A 1 300 ? -1.004 -16.079 26.644 1.00 88.00 300 VAL A C 1
ATOM 2393 O O . VAL A 1 300 ? -0.295 -16.910 27.221 1.00 88.00 300 VAL A O 1
ATOM 2396 N N . PHE A 1 301 ? -1.554 -15.046 27.285 1.00 85.94 301 PHE A N 1
ATOM 2397 C CA . PHE A 1 301 ? -1.355 -14.814 28.714 1.00 85.94 301 PHE A CA 1
ATOM 2398 C C . PHE A 1 301 ? -2.052 -15.859 29.583 1.00 85.94 301 PHE A C 1
ATOM 2400 O O . PHE A 1 301 ? -1.444 -16.341 30.535 1.00 85.94 301 PHE A O 1
ATOM 2407 N N . THR A 1 302 ? -3.277 -16.256 29.242 1.00 83.75 302 THR A N 1
ATOM 2408 C CA . THR A 1 302 ? -4.040 -17.264 29.993 1.00 83.75 302 THR A CA 1
ATOM 2409 C C . THR A 1 302 ? -3.292 -18.589 30.033 1.00 83.75 302 THR A C 1
ATOM 2411 O O . THR A 1 302 ? -3.087 -19.149 31.111 1.00 83.75 302 THR A O 1
ATOM 2414 N N . ARG A 1 303 ? -2.773 -19.042 28.884 1.00 81.56 303 ARG A N 1
ATOM 2415 C CA . ARG A 1 303 ? -1.982 -20.276 28.810 1.00 81.56 303 ARG A CA 1
ATOM 2416 C C . ARG A 1 303 ? -0.758 -20.231 29.733 1.00 81.56 303 ARG A C 1
ATOM 2418 O O . ARG A 1 303 ? -0.517 -21.169 30.482 1.00 81.56 303 ARG A O 1
ATOM 2425 N N . ARG A 1 304 ? -0.017 -19.118 29.730 1.00 79.50 304 ARG A N 1
ATOM 2426 C CA . ARG A 1 304 ? 1.236 -18.982 30.496 1.00 79.50 304 ARG A CA 1
ATOM 2427 C C . ARG A 1 304 ? 1.033 -18.718 31.990 1.00 79.50 304 ARG A C 1
ATOM 2429 O O . ARG A 1 304 ? 1.820 -19.196 32.801 1.00 79.50 304 ARG A O 1
ATOM 2436 N N . LEU A 1 305 ? 0.040 -17.908 32.353 1.00 77.25 305 LEU A N 1
ATOM 2437 C CA . LEU A 1 305 ? -0.143 -17.417 33.722 1.00 77.25 305 LEU A CA 1
ATOM 2438 C C . LEU A 1 305 ? -1.160 -18.242 34.510 1.00 77.25 305 LEU A C 1
ATOM 2440 O O . LEU A 1 305 ? -0.989 -18.404 35.712 1.00 77.25 305 LEU A O 1
ATOM 2444 N N . ILE A 1 306 ? -2.191 -18.779 33.859 1.00 72.50 306 ILE A N 1
ATOM 2445 C CA . ILE A 1 306 ? -3.261 -19.523 34.534 1.00 72.50 306 ILE A CA 1
ATOM 2446 C C . ILE A 1 306 ? -3.038 -21.032 34.371 1.00 72.50 306 ILE A C 1
ATOM 2448 O O . ILE A 1 306 ? -2.985 -21.750 35.368 1.00 72.50 306 ILE A O 1
ATOM 2452 N N . THR A 1 307 ? -2.844 -21.523 33.142 1.00 68.81 307 THR A N 1
ATOM 2453 C CA . THR A 1 307 ? -2.726 -22.971 32.877 1.00 68.81 307 THR A CA 1
ATOM 2454 C C . THR A 1 307 ? -1.380 -23.549 33.325 1.00 68.81 307 THR A C 1
ATOM 2456 O O . THR A 1 307 ? -1.351 -24.556 34.030 1.00 68.81 307 THR A O 1
ATOM 2459 N N . ASP A 1 308 ? -0.266 -22.885 33.001 1.00 68.81 308 ASP A N 1
ATOM 2460 C CA . ASP A 1 308 ? 1.088 -23.365 33.327 1.00 68.81 308 ASP A CA 1
ATOM 2461 C C . ASP A 1 308 ? 1.526 -23.049 34.780 1.00 68.81 308 ASP A C 1
ATOM 2463 O O . ASP A 1 308 ? 2.692 -23.234 35.137 1.00 68.81 308 ASP A O 1
ATOM 2467 N N . LYS A 1 309 ? 0.609 -22.549 35.630 1.00 63.41 309 LYS A N 1
ATOM 2468 C CA . LYS A 1 309 ? 0.809 -22.205 37.058 1.00 63.41 309 LYS A CA 1
ATOM 2469 C C . LYS A 1 309 ? 2.021 -21.308 37.374 1.00 63.41 309 LYS A C 1
ATOM 2471 O O . LYS A 1 309 ? 2.459 -21.250 38.519 1.00 63.41 309 LYS A O 1
ATOM 2476 N N . ARG A 1 310 ? 2.533 -20.539 36.406 1.00 61.56 310 ARG A N 1
ATOM 2477 C CA . ARG A 1 310 ? 3.520 -19.460 36.645 1.00 61.56 310 ARG A CA 1
ATOM 2478 C C . ARG A 1 310 ? 2.867 -18.136 37.072 1.00 61.56 310 ARG A C 1
ATOM 2480 O O . ARG A 1 310 ? 3.476 -17.076 36.945 1.00 61.56 310 ARG A O 1
ATOM 2487 N N . GLY A 1 311 ? 1.609 -18.185 37.498 1.00 59.22 311 GLY A N 1
ATOM 2488 C CA . GLY A 1 311 ? 0.784 -17.020 37.794 1.00 59.22 311 GLY A CA 1
ATOM 2489 C C . GLY A 1 311 ? 0.922 -16.484 39.212 1.00 59.22 311 GLY A C 1
ATOM 2490 O O . GLY A 1 311 ? 1.409 -17.146 40.126 1.00 59.22 311 GLY A O 1
ATOM 2491 N N . VAL A 1 312 ? 0.425 -15.262 39.383 1.00 67.00 312 VAL A N 1
ATOM 2492 C CA . VAL A 1 312 ? 0.226 -14.598 40.676 1.00 67.00 312 VAL A CA 1
ATOM 2493 C C . VAL A 1 312 ? -0.999 -15.210 41.368 1.00 67.00 312 VAL A C 1
ATOM 2495 O O . VAL A 1 312 ? -2.006 -15.453 40.706 1.00 67.00 312 VAL A O 1
ATOM 2498 N N . GLN A 1 313 ? -0.936 -15.429 42.687 1.00 63.03 313 GLN A N 1
ATOM 2499 C CA . GLN A 1 313 ? -1.922 -16.215 43.455 1.00 63.03 313 GLN A CA 1
ATOM 2500 C C . GLN A 1 313 ? -3.371 -15.660 43.486 1.00 63.03 313 GLN A C 1
ATOM 2502 O O . GLN A 1 313 ? -4.256 -16.379 43.924 1.00 63.03 313 GLN A O 1
ATOM 2507 N N . ASP A 1 314 ? -3.653 -14.473 42.929 1.00 72.62 314 ASP A N 1
ATOM 2508 C CA . ASP A 1 314 ? -4.995 -13.844 42.906 1.00 72.62 314 ASP A CA 1
ATOM 2509 C C . ASP A 1 314 ? -5.478 -13.416 41.501 1.00 72.62 314 ASP A C 1
ATOM 2511 O O . ASP A 1 314 ? -6.387 -12.579 41.354 1.00 72.62 314 ASP A O 1
ATOM 2515 N N . LEU A 1 315 ? -4.834 -13.927 40.447 1.00 80.25 315 LEU A N 1
ATOM 2516 C CA . LEU A 1 315 ? -5.132 -13.533 39.072 1.00 80.25 315 LEU A CA 1
ATOM 2517 C C . LEU A 1 315 ? -6.348 -14.297 38.530 1.00 80.25 315 LEU A C 1
ATOM 2519 O O . LEU A 1 315 ? -6.254 -15.467 38.166 1.00 80.25 315 LEU A O 1
ATOM 2523 N N . THR A 1 316 ? -7.491 -13.614 38.451 1.00 85.25 316 THR A N 1
ATOM 2524 C CA . THR A 1 316 ? -8.714 -14.157 37.845 1.00 85.25 316 THR A CA 1
ATOM 2525 C C . THR A 1 316 ? -8.732 -13.940 36.324 1.00 85.25 316 THR A C 1
ATOM 2527 O O . THR A 1 316 ? -8.082 -13.007 35.838 1.00 85.25 316 THR A O 1
ATOM 2530 N N . PRO A 1 317 ? -9.497 -14.747 35.559 1.00 86.25 317 PRO A N 1
ATOM 2531 C CA . PRO A 1 317 ? -9.690 -14.547 34.120 1.00 86.25 317 PRO A CA 1
ATOM 2532 C C . PRO A 1 317 ? -10.138 -13.123 33.765 1.00 86.25 317 PRO A C 1
ATOM 2534 O O . PRO A 1 317 ? -9.580 -12.527 32.847 1.00 86.25 317 PRO A O 1
ATOM 2537 N N . ASP A 1 318 ? -11.063 -12.554 34.541 1.00 89.00 318 ASP A N 1
ATOM 2538 C CA . ASP A 1 318 ? -11.560 -11.185 34.363 1.00 89.00 318 ASP A CA 1
ATOM 2539 C C . ASP A 1 318 ? -10.478 -10.130 34.602 1.00 89.00 318 ASP A C 1
ATOM 2541 O O . ASP A 1 318 ? -10.310 -9.221 33.791 1.00 89.00 318 ASP A O 1
ATOM 2545 N N . LYS A 1 319 ? -9.690 -10.258 35.681 1.00 88.88 319 LYS A N 1
ATOM 2546 C CA . LYS A 1 319 ? -8.583 -9.330 35.967 1.00 88.88 319 LYS A CA 1
ATOM 2547 C C . LYS A 1 319 ? -7.518 -9.390 34.876 1.00 88.88 319 LYS A C 1
ATOM 2549 O O . LYS A 1 319 ? -6.993 -8.355 34.472 1.00 88.88 319 LYS A O 1
ATOM 2554 N N . LEU A 1 320 ? -7.212 -10.592 34.385 1.00 88.81 320 LEU A N 1
ATOM 2555 C CA . LEU A 1 320 ? -6.264 -10.769 33.293 1.00 88.81 320 LEU A CA 1
ATOM 2556 C C . LEU A 1 320 ? -6.792 -10.151 31.994 1.00 88.81 320 LEU A C 1
ATOM 2558 O O . LEU A 1 320 ? -6.054 -9.445 31.310 1.00 88.81 320 LEU A O 1
ATOM 2562 N N . PHE A 1 321 ? -8.062 -10.383 31.666 1.00 91.19 321 PHE A N 1
ATOM 2563 C CA . PHE A 1 321 ? -8.687 -9.802 30.483 1.00 91.19 321 PHE A CA 1
ATOM 2564 C C . PHE A 1 321 ? -8.704 -8.273 30.553 1.00 91.19 321 PHE A C 1
ATOM 2566 O O . PHE A 1 321 ? -8.243 -7.617 29.621 1.00 91.19 321 PHE A O 1
ATOM 2573 N N . ALA A 1 322 ? -9.118 -7.702 31.687 1.00 91.44 322 ALA A N 1
ATOM 2574 C CA . ALA A 1 322 ? -9.091 -6.261 31.922 1.00 91.44 322 ALA A CA 1
ATOM 2575 C C . ALA A 1 322 ? -7.676 -5.675 31.773 1.00 91.44 322 ALA A C 1
ATOM 2577 O O . ALA A 1 322 ? -7.505 -4.639 31.134 1.00 91.44 322 ALA A O 1
ATOM 2578 N N . MET A 1 323 ? -6.650 -6.360 32.289 1.00 90.06 323 MET A N 1
ATOM 2579 C CA . MET A 1 323 ? -5.252 -5.948 32.132 1.00 90.06 323 MET A CA 1
ATOM 2580 C C . MET A 1 323 ? -4.809 -5.951 30.662 1.00 90.06 323 MET A C 1
ATOM 2582 O O . MET A 1 323 ? -4.153 -5.011 30.220 1.00 90.06 323 MET A O 1
ATOM 2586 N N . VAL A 1 324 ? -5.167 -6.983 29.891 1.00 91.25 324 VAL A N 1
ATOM 2587 C CA . VAL A 1 324 ? -4.820 -7.072 28.461 1.00 91.25 324 VAL A CA 1
ATOM 2588 C C . VAL A 1 324 ? -5.530 -5.991 27.652 1.00 91.25 324 VAL A C 1
ATOM 2590 O O . VAL A 1 324 ? -4.897 -5.349 26.812 1.00 91.25 324 VAL A O 1
ATOM 2593 N N . VAL A 1 325 ? -6.815 -5.749 27.926 1.00 92.50 325 VAL A N 1
ATOM 2594 C CA . VAL A 1 325 ? -7.573 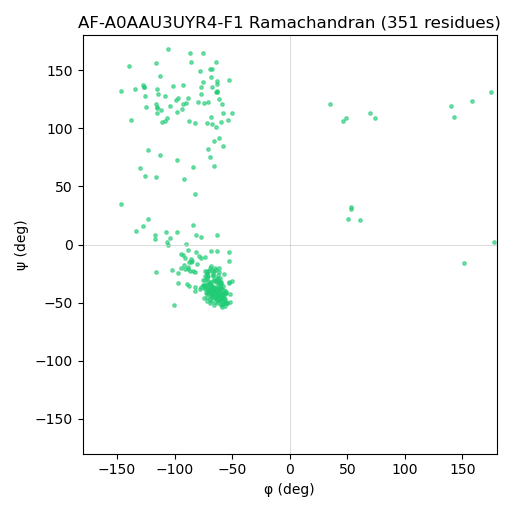-4.646 27.320 1.00 92.50 325 VAL A CA 1
ATOM 2595 C C . VAL A 1 325 ? -6.889 -3.317 27.630 1.00 92.50 325 VAL A C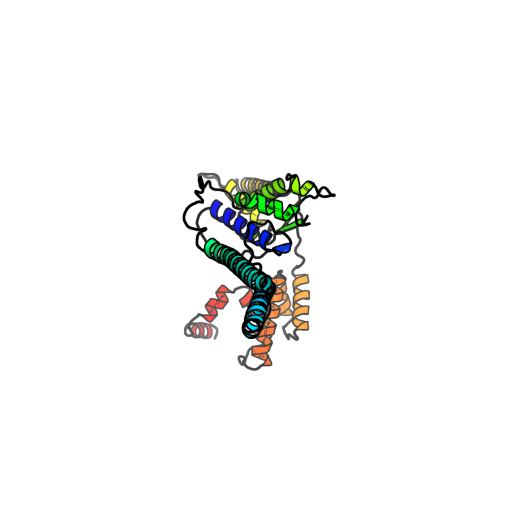 1
ATOM 2597 O O . VAL A 1 325 ? -6.581 -2.560 26.714 1.00 92.50 325 VAL A O 1
ATOM 2600 N N . TYR A 1 326 ? -6.586 -3.056 28.902 1.00 91.38 326 TYR A N 1
ATOM 2601 C CA . TYR A 1 326 ? -5.949 -1.815 29.328 1.00 91.38 326 TYR A CA 1
ATOM 2602 C C . TYR A 1 326 ? -4.578 -1.610 28.673 1.00 91.38 326 TYR A C 1
ATOM 2604 O O . TYR A 1 326 ? -4.323 -0.543 28.122 1.00 91.38 326 TYR A O 1
ATOM 2612 N N . LYS A 1 327 ? -3.734 -2.649 28.625 1.00 90.94 327 LYS A N 1
ATOM 2613 C CA . LYS A 1 327 ? -2.447 -2.620 27.917 1.00 90.94 327 LYS A CA 1
ATOM 2614 C C . LYS A 1 327 ? -2.606 -2.227 26.445 1.00 90.94 327 LYS A C 1
ATOM 2616 O O . LYS A 1 327 ? -1.788 -1.473 25.933 1.00 90.94 327 LYS A O 1
ATOM 2621 N N . ASN A 1 328 ? -3.624 -2.751 25.763 1.00 90.12 328 ASN A N 1
ATOM 2622 C CA . ASN A 1 328 ? -3.859 -2.507 24.337 1.00 90.12 328 ASN A CA 1
ATOM 2623 C C . ASN A 1 328 ? -4.434 -1.113 24.045 1.00 90.12 328 ASN A C 1
ATOM 2625 O O . ASN A 1 328 ? -4.172 -0.559 22.982 1.00 90.12 328 ASN A O 1
ATOM 2629 N N . VAL A 1 329 ? -5.207 -0.544 24.972 1.00 90.50 329 VAL A N 1
ATOM 2630 C CA . VAL A 1 329 ? -5.812 0.790 24.814 1.00 90.50 329 VAL A CA 1
ATOM 2631 C C . VAL A 1 329 ? -4.869 1.898 25.300 1.00 90.50 329 VAL A C 1
ATOM 2633 O O . VAL A 1 329 ? -4.797 2.963 24.692 1.00 90.50 329 VAL A O 1
ATOM 2636 N N . HIS A 1 330 ? -4.101 1.646 26.361 1.00 89.62 330 HIS A N 1
ATOM 2637 C CA . HIS A 1 330 ? -3.232 2.619 27.026 1.00 89.62 330 HIS A CA 1
ATOM 2638 C C . HIS A 1 330 ? -1.782 2.116 27.128 1.00 89.62 330 HIS A C 1
ATOM 2640 O O . HIS A 1 330 ? -1.225 2.016 28.221 1.00 89.62 330 HIS A O 1
ATOM 2646 N N . LEU A 1 331 ? -1.144 1.827 25.984 1.00 87.62 331 LEU A N 1
ATOM 2647 C CA . LEU A 1 331 ? 0.218 1.261 25.937 1.00 87.62 331 LEU A CA 1
ATOM 2648 C C . LEU A 1 331 ? 1.233 2.061 26.766 1.00 87.62 331 LEU A C 1
ATOM 2650 O O . LEU A 1 331 ? 1.952 1.485 27.576 1.00 87.62 331 LEU A O 1
ATOM 2654 N N . ARG A 1 332 ? 1.274 3.387 26.580 1.00 85.25 332 ARG A N 1
ATOM 2655 C CA . ARG A 1 332 ? 2.238 4.265 27.267 1.00 85.25 332 ARG A CA 1
ATOM 2656 C C . ARG A 1 332 ? 2.067 4.247 28.785 1.00 85.25 332 ARG A C 1
ATOM 2658 O O . ARG A 1 332 ? 3.049 4.219 29.514 1.00 85.25 332 ARG A O 1
ATOM 2665 N N . ASP A 1 333 ? 0.824 4.270 29.254 1.00 87.06 333 ASP A N 1
ATOM 2666 C CA . ASP A 1 333 ? 0.526 4.265 30.688 1.00 87.06 333 ASP A CA 1
ATOM 2667 C C . ASP A 1 333 ? 0.914 2.914 31.310 1.00 87.06 333 ASP A C 1
ATOM 2669 O O . ASP A 1 333 ? 1.596 2.845 32.330 1.00 87.06 333 ASP A O 1
ATOM 2673 N N . PHE A 1 334 ? 0.608 1.819 30.610 1.00 86.69 334 PHE A N 1
ATOM 2674 C CA . PHE A 1 334 ? 1.017 0.478 31.015 1.00 86.69 334 PHE A CA 1
ATOM 2675 C C . PHE A 1 334 ? 2.548 0.302 31.070 1.00 86.69 334 PHE A C 1
ATOM 2677 O O . PHE A 1 334 ? 3.066 -0.305 32.009 1.00 86.69 334 PHE A O 1
ATOM 2684 N N . GLU A 1 335 ? 3.291 0.851 30.104 1.00 85.62 335 GLU A N 1
ATOM 2685 C CA . GLU A 1 335 ? 4.762 0.863 30.126 1.00 85.62 335 GLU A CA 1
ATOM 2686 C C . GLU A 1 335 ? 5.311 1.637 31.331 1.00 85.62 335 GLU A C 1
ATOM 2688 O O . GLU A 1 335 ? 6.224 1.158 32.008 1.00 85.62 335 GLU A O 1
ATOM 2693 N N . ASN A 1 336 ? 4.714 2.785 31.655 1.00 86.12 336 ASN A N 1
ATOM 2694 C CA . ASN A 1 336 ? 5.097 3.570 32.826 1.00 86.12 336 ASN A CA 1
ATOM 2695 C C . ASN A 1 336 ? 4.850 2.802 34.135 1.00 86.12 336 ASN A C 1
ATOM 2697 O O . ASN A 1 336 ? 5.685 2.846 35.037 1.00 86.12 336 ASN A O 1
ATOM 2701 N N . MET A 1 337 ? 3.751 2.046 34.236 1.00 81.31 337 MET A N 1
ATOM 2702 C CA . MET A 1 337 ? 3.467 1.191 35.398 1.00 81.31 337 MET A CA 1
ATOM 2703 C C . MET A 1 337 ? 4.488 0.058 35.574 1.00 81.31 337 MET A C 1
ATOM 2705 O O . MET A 1 337 ? 4.779 -0.328 36.705 1.00 81.31 337 MET A O 1
ATOM 2709 N N . LEU A 1 338 ? 5.050 -0.464 34.479 1.00 76.25 338 LEU A N 1
ATOM 2710 C CA . LEU A 1 338 ? 6.111 -1.480 34.502 1.00 76.25 33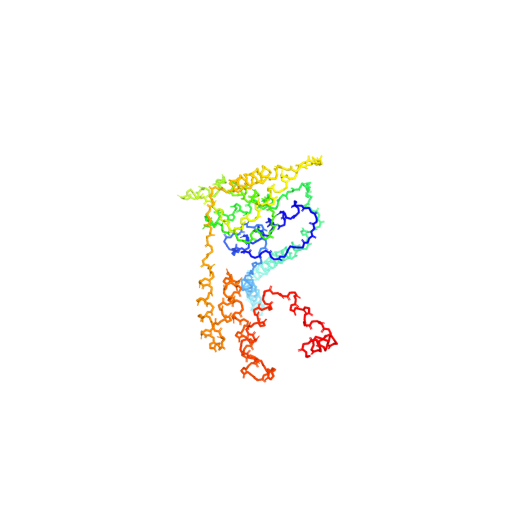8 LEU A CA 1
ATOM 2711 C C . LEU A 1 338 ? 7.477 -0.906 34.897 1.00 76.25 338 LEU A C 1
ATOM 2713 O O . LEU A 1 338 ? 8.263 -1.590 35.549 1.00 76.25 338 LEU A O 1
ATOM 2717 N N . GLN A 1 339 ? 7.769 0.327 34.477 1.00 74.38 339 GLN A N 1
ATOM 2718 C CA . GLN A 1 339 ? 9.043 1.004 34.742 1.00 74.38 339 GLN A CA 1
ATOM 2719 C C . GLN A 1 339 ? 9.070 1.733 36.092 1.00 74.38 339 GLN A C 1
ATOM 2721 O O . GLN A 1 339 ? 10.147 2.096 36.569 1.00 74.38 339 GLN A O 1
ATOM 2726 N N . ALA A 1 340 ? 7.910 1.943 36.722 1.00 62.91 340 ALA A N 1
ATOM 2727 C CA . ALA A 1 340 ? 7.818 2.585 38.023 1.00 62.91 340 ALA A CA 1
ATOM 2728 C C . ALA A 1 340 ? 8.632 1.798 39.077 1.00 62.91 340 ALA A C 1
ATOM 2730 O O . ALA A 1 340 ? 8.353 0.620 39.324 1.00 62.91 340 ALA A O 1
ATOM 2731 N N . PRO A 1 341 ? 9.633 2.418 39.733 1.00 51.09 341 PRO A N 1
ATOM 2732 C CA . PRO A 1 341 ? 10.425 1.739 40.748 1.00 51.09 341 PRO A CA 1
ATOM 2733 C C . PRO A 1 341 ? 9.531 1.329 41.925 1.00 51.09 341 PRO A C 1
ATOM 2735 O O . PRO A 1 341 ? 8.700 2.110 42.394 1.00 51.09 341 PRO A O 1
ATOM 2738 N N . ALA A 1 342 ? 9.751 0.115 42.441 1.00 54.16 342 ALA A N 1
ATOM 2739 C CA . ALA A 1 342 ? 8.954 -0.573 43.470 1.00 54.16 342 ALA A CA 1
ATOM 2740 C C . ALA A 1 342 ? 8.684 0.217 44.778 1.00 54.16 342 ALA A C 1
ATOM 2742 O O . ALA A 1 342 ? 7.921 -0.230 45.636 1.00 54.16 342 ALA A O 1
ATOM 2743 N N . ALA A 1 343 ? 9.294 1.392 44.950 1.00 47.94 343 ALA A N 1
ATOM 2744 C CA . ALA A 1 343 ? 9.046 2.309 46.054 1.00 47.94 343 ALA A CA 1
ATOM 2745 C C . ALA A 1 343 ? 7.702 3.062 45.943 1.00 47.94 343 ALA A C 1
ATOM 2747 O O . ALA A 1 343 ? 7.100 3.341 46.981 1.00 47.94 343 ALA A O 1
ATOM 2748 N N . SER A 1 344 ? 7.184 3.351 44.737 1.00 48.31 344 SER A N 1
ATOM 2749 C CA . SER A 1 344 ? 5.913 4.093 44.587 1.00 48.31 344 SER A CA 1
ATOM 2750 C C . SER A 1 344 ? 4.670 3.205 44.735 1.00 48.31 344 SER A C 1
ATOM 2752 O O . SER A 1 344 ? 3.614 3.663 45.162 1.00 48.31 344 SER A O 1
ATOM 2754 N N . THR A 1 345 ? 4.787 1.897 44.495 1.00 48.09 345 THR A N 1
ATOM 2755 C CA . THR A 1 345 ? 3.659 0.957 44.617 1.00 48.09 345 THR A CA 1
ATOM 2756 C C . THR A 1 345 ? 3.234 0.740 46.079 1.00 48.09 345 THR A C 1
ATOM 2758 O O . THR A 1 345 ? 2.083 0.400 46.354 1.00 48.09 345 THR A O 1
ATOM 2761 N N . ARG A 1 346 ? 4.135 0.985 47.047 1.00 44.72 346 ARG A N 1
ATOM 2762 C CA . ARG A 1 346 ? 3.820 0.947 48.489 1.00 44.72 346 ARG A CA 1
ATOM 2763 C C . ARG A 1 346 ? 3.001 2.150 48.967 1.00 44.72 346 ARG A C 1
ATOM 2765 O O . ARG A 1 346 ? 2.272 1.988 49.944 1.00 44.72 346 ARG A O 1
ATOM 2772 N N . SER A 1 347 ? 3.083 3.317 48.319 1.00 45.69 347 SER A N 1
ATOM 2773 C CA . SER A 1 347 ? 2.283 4.486 48.724 1.00 45.69 347 SER A CA 1
ATOM 2774 C C . SER A 1 347 ? 0.830 4.367 48.261 1.00 45.69 347 SER A C 1
ATOM 2776 O O . SER A 1 347 ? -0.072 4.679 49.030 1.00 45.69 347 SER A O 1
ATOM 2778 N N . ILE A 1 348 ? 0.588 3.801 47.073 1.00 46.34 348 ILE A N 1
ATOM 2779 C CA . ILE A 1 348 ? -0.770 3.574 46.551 1.00 46.34 348 ILE A CA 1
ATOM 2780 C C . ILE A 1 348 ? -1.511 2.520 47.388 1.00 46.34 348 ILE A C 1
ATOM 2782 O O . ILE A 1 348 ? -2.676 2.705 47.726 1.00 46.34 348 ILE A O 1
ATOM 2786 N N . ARG A 1 349 ? -0.828 1.453 47.829 1.00 38.78 349 ARG A N 1
ATOM 2787 C CA . ARG A 1 349 ? -1.438 0.424 48.694 1.00 38.78 349 ARG A CA 1
ATOM 2788 C C . ARG A 1 349 ? -1.794 0.935 50.098 1.00 38.78 349 ARG A C 1
ATOM 2790 O O . ARG A 1 349 ? -2.641 0.332 50.737 1.00 38.78 349 ARG A O 1
ATOM 2797 N N . ARG A 1 350 ? -1.166 2.026 50.558 1.00 41.09 350 ARG A N 1
ATOM 2798 C CA . ARG A 1 350 ? -1.472 2.713 51.828 1.00 41.09 350 ARG A CA 1
ATOM 2799 C C . ARG A 1 350 ? -2.568 3.775 51.709 1.00 41.09 350 ARG A C 1
ATOM 2801 O O . ARG A 1 350 ? -3.051 4.225 52.733 1.00 41.09 350 ARG A O 1
ATOM 2808 N N . ALA A 1 351 ? -2.918 4.192 50.494 1.00 40.41 351 ALA A N 1
ATOM 2809 C CA . ALA A 1 351 ? -3.975 5.173 50.245 1.00 40.41 351 ALA A CA 1
ATOM 2810 C C . ALA A 1 351 ? -5.351 4.523 49.995 1.00 40.41 351 ALA A C 1
ATOM 2812 O O . ALA A 1 351 ? -6.352 5.226 49.915 1.00 40.41 351 ALA A O 1
ATOM 2813 N N . VAL A 1 352 ? -5.396 3.192 49.848 1.00 42.38 352 VAL A N 1
ATOM 2814 C CA . VAL A 1 352 ? -6.613 2.405 49.554 1.00 42.38 352 VAL A CA 1
ATOM 2815 C C . VAL A 1 352 ? -6.956 1.420 50.694 1.00 42.38 352 VAL A C 1
ATOM 2817 O O . VAL A 1 352 ? -7.905 0.648 50.598 1.00 42.38 352 VAL A O 1
ATOM 2820 N N . THR A 1 353 ? -6.207 1.464 51.795 1.00 37.03 353 THR A N 1
ATOM 2821 C CA . THR A 1 353 ? -6.567 0.883 53.102 1.00 37.03 353 THR A CA 1
ATOM 2822 C C . THR A 1 353 ? -6.771 2.016 54.079 1.00 37.03 353 THR A C 1
ATOM 2824 O O . THR A 1 353 ? -7.766 1.973 54.827 1.00 37.03 353 THR A O 1
#

Secondary structure (DSSP, 8-state):
---------S-HHHHHHHHHHHHHHHHHHTS-TTTSTT-SS-------HHHHHHHHHHHHHHHHHHHHHHHHHHHTSSSS-TT-HHHHHHHHHHHHHHHHHHHHHHHHHHHHHHTTTSTTSS----S------HHHHTHHHHHHHHHHS---EEEEESGGGS--THHHHHHHHHHHHHHH-HHHHTSSS----EEEEE--GGGGHHHHHHHHS-SS----TT-HHHHHHHHHHHHHHHHHHH-S-------S--HHHHHHHHHHHHHHTT----HHHHHHHHHH---HHHHHHHHHHHHHHHIIIIITS-S-TT--HHHHHHHHHHHHH-HHHHHHHHHS-TTSHHHHHHH--